Protein AF-A0A449B396-F1 (afdb_monomer)

InterPro domains:
  IPR000055 Type I restriction modification DNA specificity domain [PF01420] (11-83)
  IPR000055 Type I restriction modification DNA specificity domain [PF01420] (115-260)
  IPR044946 Type I restriction modification DNA specificity domain superfamily [G3DSA:3.90.220.20] (107-230)

pLDDT: mean 90.26, std 11.55, range [25.36, 98.5]

Structure (mmCIF, N/CA/C/O backbone):
data_AF-A0A449B396-F1
#
_entry.id   AF-A0A449B396-F1
#
loop_
_atom_site.group_PDB
_atom_site.id
_atom_site.type_symbol
_atom_site.label_atom_id
_atom_site.label_alt_id
_atom_site.label_comp_id
_atom_site.label_asym_id
_atom_site.label_entity_id
_atom_site.label_seq_id
_atom_site.pdbx_PDB_ins_code
_atom_site.Cartn_x
_atom_site.Cartn_y
_atom_site.Cartn_z
_atom_site.occupancy
_atom_site.B_iso_or_equiv
_atom_site.auth_seq_id
_atom_site.auth_comp_id
_atom_site.auth_asym_id
_atom_site.auth_atom_id
_atom_site.pdbx_PDB_model_num
ATOM 1 N N . MET A 1 1 ? -7.987 15.041 5.930 1.00 31.59 1 MET A N 1
ATOM 2 C CA . MET A 1 1 ? -9.314 15.263 6.539 1.00 31.59 1 MET A CA 1
ATOM 3 C C . MET A 1 1 ? -9.059 16.122 7.764 1.00 31.59 1 MET A C 1
ATOM 5 O O . MET A 1 1 ? -8.448 15.632 8.701 1.00 31.59 1 MET A O 1
ATOM 9 N N . PHE A 1 2 ? -9.339 17.424 7.692 1.00 25.36 2 PHE A N 1
ATOM 10 C CA . PHE A 1 2 ? -9.187 18.313 8.846 1.00 25.36 2 PHE A CA 1
ATOM 11 C C . PHE A 1 2 ? -10.325 17.994 9.811 1.00 25.36 2 PHE A C 1
ATOM 13 O O . PHE A 1 2 ? -11.491 18.213 9.484 1.00 25.36 2 PHE A O 1
ATOM 20 N N . PHE A 1 3 ? -9.995 17.380 10.942 1.00 41.88 3 PHE A N 1
ATOM 21 C CA . PHE A 1 3 ? -10.973 17.054 11.969 1.00 41.88 3 PHE A CA 1
ATOM 22 C C . PHE A 1 3 ? -11.123 18.272 12.882 1.00 41.88 3 PHE A C 1
ATOM 24 O O . PHE A 1 3 ? -10.126 18.684 13.475 1.00 41.88 3 PH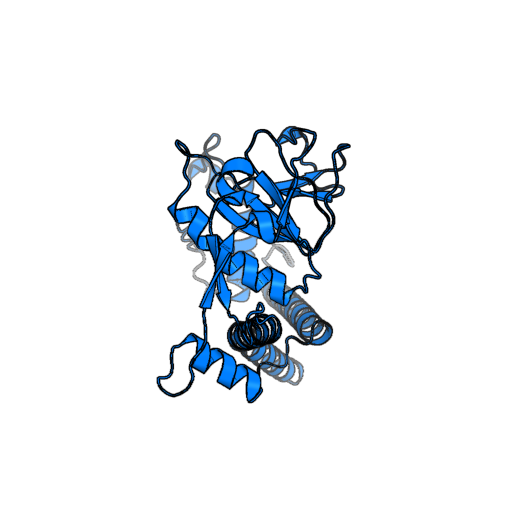E A O 1
ATOM 31 N N . PRO A 1 4 ? -12.319 18.868 13.029 1.00 41.06 4 PRO A N 1
ATOM 32 C CA . PRO A 1 4 ? -12.561 19.718 14.181 1.00 41.06 4 PRO A CA 1
ATOM 33 C C . PRO A 1 4 ? -12.392 18.845 15.428 1.00 41.06 4 PRO A C 1
ATOM 35 O O . PRO A 1 4 ? -13.035 17.802 15.560 1.00 41.06 4 PRO A O 1
ATOM 38 N N . SER A 1 5 ? -11.480 19.235 16.313 1.00 49.09 5 SER A N 1
ATOM 39 C CA . SER A 1 5 ? -11.300 18.597 17.612 1.00 49.09 5 SER A CA 1
ATOM 40 C C . SER A 1 5 ? -12.608 18.717 18.394 1.00 49.09 5 SER A C 1
ATOM 42 O O . SER A 1 5 ? -13.010 19.821 18.762 1.00 49.09 5 SER A O 1
ATOM 44 N N . ILE A 1 6 ? -13.296 17.599 18.624 1.00 55.59 6 ILE A N 1
ATOM 45 C CA . ILE A 1 6 ? -14.416 17.570 19.564 1.00 55.59 6 ILE A CA 1
ATOM 46 C C . ILE A 1 6 ? -13.801 17.459 20.956 1.00 55.59 6 ILE A C 1
ATOM 48 O O . ILE A 1 6 ? -13.246 16.419 21.300 1.00 55.59 6 ILE A O 1
ATOM 52 N N . SER A 1 7 ? -13.888 18.538 21.732 1.00 59.59 7 SER A N 1
ATOM 53 C CA . SER A 1 7 ? -13.664 18.486 23.177 1.00 59.59 7 SER A CA 1
ATOM 54 C C . SER A 1 7 ? -14.952 17.998 23.834 1.00 59.59 7 SER A C 1
ATOM 56 O O . SER A 1 7 ? -16.027 18.522 23.531 1.00 59.59 7 SER A O 1
ATOM 58 N N . ILE A 1 8 ? -14.859 16.969 24.674 1.00 65.62 8 ILE A N 1
ATOM 59 C CA . ILE A 1 8 ? -15.990 16.421 25.428 1.00 65.62 8 ILE A CA 1
ATOM 60 C C . ILE A 1 8 ? -15.677 16.621 26.902 1.00 65.62 8 ILE A C 1
ATOM 62 O O . ILE A 1 8 ? -14.778 15.968 27.425 1.00 65.62 8 ILE A O 1
ATOM 66 N N . ASP A 1 9 ? -16.454 17.481 27.553 1.00 67.50 9 ASP A N 1
ATOM 67 C CA . ASP A 1 9 ? -16.421 17.648 29.000 1.00 67.50 9 ASP A CA 1
ATOM 68 C C . ASP A 1 9 ? -17.614 16.912 29.605 1.00 67.50 9 ASP A C 1
ATOM 70 O O . ASP A 1 9 ? -18.769 17.114 29.209 1.00 67.50 9 ASP A O 1
ATOM 74 N N . PHE A 1 10 ? -17.334 16.022 30.551 1.00 72.19 10 PHE A N 1
ATOM 75 C CA . PHE A 1 10 ? -18.371 15.346 31.313 1.00 72.19 10 PHE A CA 1
ATOM 76 C C . PHE A 1 10 ? -18.852 16.283 32.422 1.00 72.19 10 PHE A C 1
ATOM 78 O O . PHE A 1 10 ? -18.050 16.875 33.133 1.00 72.19 10 PHE A O 1
ATOM 85 N N . ILE A 1 11 ? -20.174 16.424 32.556 1.00 72.81 11 ILE A N 1
ATOM 86 C CA . ILE A 1 11 ? -20.799 17.272 33.590 1.00 72.81 11 ILE A CA 1
ATOM 87 C C . ILE A 1 11 ? -20.625 16.652 34.987 1.00 72.81 11 ILE A C 1
ATOM 89 O O . ILE A 1 11 ? -20.693 17.345 35.997 1.00 72.81 11 ILE A O 1
ATOM 93 N N . GLU A 1 12 ? -20.419 15.338 35.047 1.00 72.62 12 GLU A N 1
ATOM 94 C CA . GLU A 1 12 ? -20.161 14.621 36.288 1.00 72.62 12 GLU A CA 1
ATOM 95 C C . GLU A 1 12 ? -18.741 14.925 36.785 1.00 72.62 12 GLU A C 1
ATOM 97 O O . GLU A 1 12 ? -17.781 14.760 36.032 1.00 72.62 12 GLU A O 1
ATOM 102 N N . ASP A 1 13 ? -18.602 15.315 38.059 1.00 74.31 13 ASP A N 1
ATOM 103 C CA . ASP A 1 13 ? -17.312 15.577 38.722 1.00 74.31 13 ASP A CA 1
ATOM 104 C C . ASP A 1 13 ? -16.596 14.263 39.091 1.00 74.31 13 ASP A C 1
ATOM 106 O O . ASP A 1 13 ? -16.234 13.978 40.234 1.00 74.31 13 ASP A O 1
ATOM 110 N N . ARG A 1 14 ? -16.481 13.384 38.094 1.00 81.81 14 ARG A N 1
ATOM 111 C CA . ARG A 1 14 ? -15.885 12.061 38.198 1.00 81.81 14 ARG A CA 1
ATOM 112 C C . ARG A 1 14 ? -14.709 11.957 37.248 1.00 81.81 14 ARG A C 1
ATOM 114 O O . ARG A 1 14 ? -14.814 12.183 36.046 1.00 81.81 14 ARG A O 1
ATOM 121 N N . LYS A 1 15 ? -13.594 11.466 37.780 1.00 83.62 15 LYS A N 1
ATOM 122 C CA . LYS A 1 15 ? -12.456 11.057 36.963 1.00 83.62 15 LYS A CA 1
ATOM 123 C C . LYS A 1 15 ? -12.720 9.679 36.353 1.00 83.62 15 LYS A C 1
ATOM 125 O O . LYS A 1 15 ? -12.785 8.683 37.074 1.00 83.62 15 LYS A O 1
ATOM 130 N N . PHE A 1 16 ? -12.865 9.624 35.032 1.00 87.75 16 PHE A N 1
ATOM 131 C CA . PHE A 1 16 ? -12.960 8.361 34.300 1.00 87.75 16 PHE A CA 1
ATOM 132 C C . PHE A 1 16 ? -11.579 7.739 34.076 1.00 87.75 16 PHE A C 1
ATOM 134 O O . PHE A 1 16 ? -10.557 8.431 34.026 1.00 87.75 16 PHE A O 1
ATOM 141 N N . THR A 1 17 ? -11.549 6.416 33.937 1.00 90.81 17 THR A N 1
ATOM 142 C CA . THR A 1 17 ? -10.364 5.696 33.456 1.00 90.81 17 THR A CA 1
ATOM 143 C C . THR A 1 17 ? -10.170 5.951 31.957 1.00 90.81 17 THR A C 1
ATOM 145 O O . THR A 1 17 ? -11.105 6.330 31.247 1.00 90.81 17 THR A O 1
ATOM 148 N N . ASN A 1 18 ? -8.970 5.680 31.434 1.00 89.25 18 ASN A N 1
ATOM 149 C CA . ASN A 1 18 ? -8.723 5.752 29.988 1.00 89.25 18 ASN A CA 1
ATOM 150 C C . ASN A 1 18 ? -9.682 4.848 29.196 1.00 89.25 18 ASN A C 1
ATOM 152 O O . ASN A 1 18 ? -10.184 5.251 28.151 1.00 89.25 18 ASN A O 1
ATOM 156 N N . ASN A 1 19 ? -9.994 3.662 29.721 1.00 92.12 19 ASN A N 1
ATOM 157 C CA . ASN A 1 19 ? -10.889 2.703 29.076 1.00 92.12 19 ASN A CA 1
ATOM 158 C C . ASN A 1 19 ? -12.328 3.222 29.014 1.00 92.12 19 ASN A C 1
ATOM 160 O O . ASN A 1 19 ? -12.972 3.158 27.968 1.00 92.12 19 ASN A O 1
ATOM 164 N N . GLN A 1 20 ? -12.810 3.814 30.105 1.00 91.81 20 GLN A N 1
ATOM 165 C CA . GLN A 1 20 ? -14.114 4.470 30.133 1.00 91.81 20 GLN A CA 1
ATOM 166 C C . GLN A 1 20 ? -14.173 5.626 29.123 1.00 91.81 20 GLN A C 1
ATOM 168 O O . GLN A 1 20 ? -15.130 5.706 28.353 1.00 91.81 20 GLN A O 1
ATOM 173 N N . TYR A 1 21 ? -13.131 6.465 29.040 1.00 90.31 21 TYR A N 1
ATOM 174 C CA . TYR A 1 21 ? -13.053 7.510 28.012 1.00 90.31 21 TYR A CA 1
ATOM 175 C C . TYR A 1 21 ? -13.099 6.939 26.590 1.00 90.31 21 TYR A C 1
ATOM 177 O O . TYR A 1 21 ? -13.876 7.428 25.768 1.00 90.31 21 TYR A O 1
ATOM 185 N N . LEU A 1 22 ? -12.316 5.895 26.295 1.00 90.88 22 LEU A N 1
ATOM 186 C CA . LEU A 1 22 ? -12.309 5.239 24.983 1.00 90.88 22 LEU A CA 1
ATOM 187 C C . LEU A 1 22 ? -13.700 4.724 24.601 1.00 90.88 22 LEU A C 1
ATOM 189 O O . LEU A 1 22 ? -14.147 4.932 23.468 1.00 90.88 22 LEU A O 1
ATOM 193 N N . PHE A 1 23 ? -14.408 4.110 25.548 1.00 92.88 23 PHE A N 1
ATOM 194 C CA . PHE A 1 23 ? -15.771 3.638 25.337 1.00 92.88 23 PHE A CA 1
ATOM 195 C C . PHE A 1 23 ? -16.733 4.793 25.030 1.00 92.88 23 PHE A C 1
ATOM 197 O O . PHE A 1 23 ? -17.406 4.775 23.996 1.00 92.88 23 PHE A O 1
ATOM 204 N N . PHE A 1 24 ? -16.762 5.829 25.878 1.00 89.81 24 PHE A N 1
ATOM 205 C CA . PHE A 1 24 ? -17.665 6.970 25.706 1.00 89.81 24 PHE A CA 1
ATOM 206 C C . PHE A 1 24 ? -17.401 7.735 24.407 1.00 89.81 24 PHE A C 1
ATOM 208 O O . PHE A 1 24 ? -18.338 8.043 23.669 1.00 89.81 24 PHE A O 1
ATOM 215 N N . ILE A 1 25 ? -16.135 7.998 24.077 1.00 87.50 25 ILE A N 1
ATOM 216 C CA . ILE A 1 25 ? -15.767 8.659 22.820 1.00 87.50 25 ILE A CA 1
ATOM 217 C C . ILE A 1 25 ? -16.253 7.828 21.631 1.00 87.50 25 ILE A C 1
ATOM 219 O O . ILE A 1 25 ? -16.814 8.388 20.691 1.00 87.50 25 ILE A O 1
ATOM 223 N N . SER A 1 26 ? -16.090 6.503 21.675 1.00 88.19 26 SER A N 1
ATOM 224 C CA . SER A 1 26 ? -16.494 5.614 20.581 1.00 88.19 26 SER A CA 1
ATOM 225 C C . SER A 1 26 ? -18.002 5.661 20.321 1.00 88.19 26 SER A C 1
ATOM 227 O O . SER A 1 26 ? -18.423 5.846 19.177 1.00 88.19 26 SER A O 1
ATOM 229 N N . ILE A 1 27 ? -18.830 5.565 21.365 1.00 88.69 27 ILE A N 1
ATOM 230 C CA . ILE A 1 27 ? -20.295 5.593 21.212 1.00 88.69 27 ILE A CA 1
ATOM 231 C C . ILE A 1 27 ? -20.824 6.984 20.846 1.00 88.69 27 ILE A C 1
ATOM 233 O O . ILE A 1 27 ? -21.733 7.088 20.022 1.00 88.69 27 ILE A O 1
ATOM 237 N N . ILE A 1 28 ? -20.243 8.058 21.396 1.00 85.31 28 ILE A N 1
ATOM 238 C CA . ILE A 1 28 ? -20.623 9.439 21.064 1.00 85.31 28 ILE A CA 1
ATOM 239 C C . ILE A 1 28 ? -20.261 9.718 19.610 1.00 85.31 28 ILE A C 1
ATOM 241 O O . ILE A 1 28 ? -21.065 10.267 18.852 1.00 85.31 28 ILE A O 1
ATOM 245 N N . ARG A 1 29 ? -19.067 9.282 19.194 1.00 82.88 29 ARG A N 1
ATOM 246 C CA . ARG A 1 29 ? -18.632 9.379 17.808 1.00 82.88 29 ARG A CA 1
ATOM 247 C C . ARG A 1 29 ? -19.619 8.661 16.895 1.00 82.88 29 ARG A C 1
ATOM 249 O O . ARG A 1 29 ? -20.053 9.257 15.919 1.00 82.88 29 ARG A O 1
ATOM 256 N N . ASN A 1 30 ? -20.020 7.438 17.226 1.00 84.06 30 ASN A N 1
ATOM 257 C CA . ASN A 1 30 ? -20.990 6.699 16.423 1.00 84.06 30 ASN A CA 1
ATOM 258 C C . ASN A 1 30 ? -22.351 7.423 16.335 1.00 84.06 30 ASN A C 1
ATOM 260 O O . ASN A 1 30 ? -22.889 7.626 15.250 1.00 84.06 30 ASN A O 1
ATOM 264 N N . ALA A 1 31 ? -22.872 7.901 17.469 1.00 82.69 31 ALA A N 1
ATOM 265 C CA . ALA A 1 31 ? -24.170 8.572 17.534 1.00 82.69 31 ALA A CA 1
ATOM 266 C C . ALA A 1 31 ? -24.222 9.896 16.751 1.00 82.69 31 ALA A C 1
ATOM 268 O O . ALA A 1 31 ? -25.283 10.268 16.248 1.00 82.69 31 ALA A O 1
ATOM 269 N N . ILE A 1 32 ? -23.095 10.608 16.651 1.00 81.56 32 ILE A N 1
ATOM 270 C CA . ILE A 1 32 ? -23.015 11.919 15.999 1.00 81.56 32 ILE A CA 1
ATOM 271 C C . ILE A 1 32 ? -22.529 11.786 14.549 1.00 81.56 32 ILE A C 1
ATOM 273 O O . ILE A 1 32 ? -23.173 12.294 13.632 1.00 81.56 32 ILE A O 1
ATOM 277 N N . TYR A 1 33 ? -21.400 11.122 14.306 1.00 73.88 33 TYR A N 1
ATOM 278 C CA . TYR A 1 33 ? -20.718 11.205 13.009 1.00 73.88 33 TYR A CA 1
ATOM 279 C C . TYR A 1 33 ? -21.484 10.545 11.867 1.00 73.88 33 TYR A C 1
ATOM 281 O O . TYR A 1 33 ? -21.409 11.042 10.747 1.00 73.88 33 TYR A O 1
ATOM 289 N N . GLU A 1 34 ? -22.228 9.467 12.116 1.00 68.62 34 GLU A N 1
ATOM 290 C CA . GLU A 1 34 ? -23.014 8.839 11.048 1.00 68.62 34 GLU A CA 1
ATOM 291 C C . GLU A 1 34 ? -24.253 9.664 10.666 1.00 68.62 34 GLU A C 1
ATOM 293 O O . GLU A 1 34 ? -24.733 9.582 9.536 1.00 68.62 34 GLU A O 1
ATOM 298 N N . LYS A 1 35 ? -24.765 10.495 11.584 1.00 74.44 35 LYS A N 1
ATOM 299 C CA . LYS A 1 35 ? -26.028 11.227 11.395 1.00 74.44 35 LYS A CA 1
ATOM 300 C C . LYS A 1 35 ? -25.860 12.601 10.756 1.00 74.44 35 LYS A C 1
ATOM 302 O O . LYS A 1 35 ? -26.798 13.109 10.132 1.00 74.44 35 LYS A O 1
ATOM 307 N N . TYR A 1 36 ? -24.696 13.222 10.924 1.00 79.81 36 TYR A N 1
ATOM 308 C CA . TYR A 1 36 ? -24.469 14.604 10.516 1.00 79.81 36 TYR A CA 1
ATOM 309 C C . TYR A 1 36 ? -23.456 14.708 9.377 1.00 79.81 36 TYR A C 1
ATOM 311 O O . TYR A 1 36 ? -22.412 14.066 9.361 1.00 79.81 36 TYR A O 1
ATOM 319 N N . SER A 1 37 ? -23.775 15.552 8.401 1.00 74.00 37 SER A N 1
ATOM 320 C CA . SER A 1 37 ? -22.965 15.789 7.206 1.00 74.00 37 SER A CA 1
ATOM 321 C C . SER A 1 37 ? -22.985 17.269 6.841 1.00 74.00 37 SER A C 1
ATOM 323 O O . SER A 1 37 ? -23.656 18.074 7.487 1.00 74.00 37 SER A O 1
ATOM 325 N N . TRP A 1 38 ? -22.286 17.654 5.773 1.00 66.81 38 TRP A N 1
ATOM 326 C CA . TRP A 1 38 ? -22.308 19.041 5.303 1.00 66.81 38 TRP A CA 1
ATOM 327 C C . TRP A 1 38 ? -23.734 19.536 4.987 1.00 66.81 38 TRP A C 1
ATOM 329 O O . TRP A 1 38 ? -24.067 20.683 5.284 1.00 66.81 38 TRP A O 1
ATOM 339 N N . ASN A 1 39 ? -24.593 18.633 4.494 1.00 76.62 39 ASN A N 1
ATOM 340 C CA . ASN A 1 39 ? -26.000 18.899 4.177 1.00 76.62 39 ASN A CA 1
ATOM 341 C C . ASN A 1 39 ? -26.938 18.753 5.393 1.00 76.62 39 ASN A C 1
ATOM 343 O O . ASN A 1 39 ? -28.060 19.249 5.361 1.00 76.62 39 ASN A O 1
ATOM 347 N N . ASN A 1 40 ? -26.497 18.100 6.473 1.00 79.81 40 ASN A N 1
ATOM 348 C CA . ASN A 1 40 ? -27.226 17.998 7.741 1.00 79.81 40 ASN A CA 1
ATOM 349 C C . ASN A 1 40 ? -26.274 18.313 8.899 1.00 79.81 40 ASN A C 1
ATOM 351 O O . ASN A 1 40 ? -25.721 17.407 9.519 1.00 79.81 40 ASN A O 1
ATOM 355 N N . LYS A 1 41 ? -26.042 19.601 9.162 1.00 79.25 41 LYS A N 1
ATOM 356 C CA . LYS A 1 41 ? -25.032 20.045 10.132 1.00 79.25 41 LYS A CA 1
ATOM 357 C C . LYS A 1 41 ? -25.412 19.689 11.577 1.00 79.25 41 LYS A C 1
ATOM 359 O O . LYS A 1 41 ? -26.574 19.812 11.982 1.00 79.25 41 LYS A O 1
ATOM 364 N N . SER A 1 42 ? -24.402 19.311 12.361 1.00 74.50 42 SER A N 1
ATOM 365 C CA . SER A 1 42 ? -24.478 18.958 13.785 1.00 74.50 42 SER A CA 1
ATOM 366 C C . SER A 1 42 ? -24.558 20.199 14.685 1.00 74.50 42 SER A C 1
ATOM 368 O O . SER A 1 42 ? -23.614 20.536 15.399 1.00 74.50 42 SER A O 1
ATOM 370 N N . HIS A 1 43 ? -25.676 20.924 14.647 1.00 80.88 43 HIS A N 1
ATOM 371 C CA . HIS A 1 43 ? -25.903 22.025 15.590 1.00 80.88 43 HIS A CA 1
ATOM 372 C C . HIS A 1 43 ? -26.072 21.498 17.023 1.00 80.88 43 HIS A C 1
ATOM 374 O O . HIS A 1 43 ? -26.723 20.474 17.230 1.00 80.88 43 HIS A O 1
ATOM 380 N N . TRP A 1 44 ? -25.565 22.230 18.022 1.00 79.00 44 TRP A N 1
ATOM 381 C CA . TRP A 1 44 ? -25.665 21.857 19.443 1.00 79.00 44 TRP A CA 1
ATOM 382 C C . TRP A 1 44 ? -27.094 21.547 19.905 1.00 79.00 44 TRP A C 1
ATOM 384 O O . TRP A 1 44 ? -27.300 20.639 20.704 1.00 79.00 44 TRP A O 1
ATOM 394 N N . SER A 1 45 ? -28.096 22.253 19.374 1.00 83.31 45 SER A N 1
ATOM 395 C CA . SER A 1 45 ? -29.515 22.008 19.667 1.00 83.31 45 SER A CA 1
ATOM 396 C C . SER A 1 45 ? -30.018 20.636 19.202 1.00 83.31 45 SER A C 1
ATOM 398 O O . SER A 1 45 ? -30.984 20.122 19.768 1.00 83.31 45 SER A O 1
ATOM 400 N N . LYS A 1 46 ? -29.374 20.044 18.187 1.00 83.81 46 LYS A N 1
ATOM 401 C CA . LYS A 1 46 ? -29.640 18.682 17.712 1.00 83.81 46 LYS A CA 1
ATOM 402 C C . LYS A 1 46 ? -28.809 17.661 18.484 1.00 83.81 46 LYS A C 1
ATOM 404 O O . LYS A 1 46 ? -29.374 16.719 19.022 1.00 83.81 46 LYS A O 1
ATOM 409 N N . VAL A 1 47 ? -27.504 17.908 18.631 1.00 82.44 47 VAL A N 1
ATOM 410 C CA . VAL A 1 47 ? -26.573 17.009 19.340 1.00 82.44 47 VAL A CA 1
ATOM 411 C C . VAL A 1 47 ? -27.024 16.746 20.780 1.00 82.44 47 VAL A C 1
ATOM 413 O O . VAL A 1 47 ? -27.013 15.603 21.215 1.00 82.44 47 VAL A O 1
ATOM 416 N N . LYS A 1 48 ? -27.523 17.765 21.499 1.00 82.00 48 LYS A N 1
ATOM 417 C CA . LYS A 1 48 ? -28.059 17.610 22.868 1.00 82.00 48 LYS A CA 1
ATOM 418 C C . LYS A 1 48 ? -29.268 16.672 22.977 1.00 82.00 48 LYS A C 1
ATOM 420 O O . LYS A 1 48 ? -29.598 16.247 24.077 1.00 82.00 48 LYS A O 1
ATOM 425 N N . LYS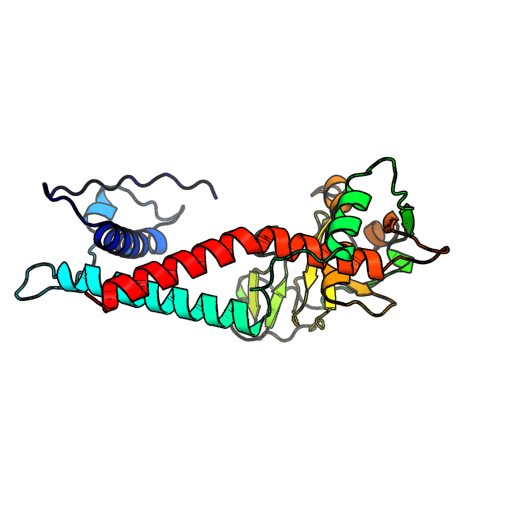 A 1 49 ? -29.962 16.394 21.869 1.00 85.81 49 LYS A N 1
ATOM 426 C CA . LYS A 1 49 ? -31.118 15.485 21.824 1.00 85.81 49 LYS A CA 1
ATOM 427 C C . LYS A 1 49 ? -30.722 14.059 21.444 1.00 85.81 49 LYS A C 1
ATOM 429 O O . LYS A 1 49 ? -31.569 13.169 21.512 1.00 85.81 49 LYS A O 1
ATOM 434 N N . GLU A 1 50 ? -29.476 13.845 21.024 1.00 86.56 50 GLU A N 1
ATOM 435 C CA . GLU A 1 50 ? -28.985 12.515 20.692 1.00 86.56 50 GLU A CA 1
ATOM 436 C C . GLU A 1 50 ? -28.891 11.659 21.949 1.00 86.56 50 GLU A C 1
ATOM 438 O O . GLU A 1 50 ? -28.439 12.102 23.004 1.00 86.56 50 GLU A O 1
ATOM 443 N N . LYS A 1 51 ? -29.329 10.409 21.820 1.00 86.25 51 LYS A N 1
ATOM 444 C CA . LYS A 1 51 ? -29.249 9.417 22.886 1.00 86.25 51 LYS A CA 1
ATOM 445 C C . LYS A 1 51 ? -28.140 8.433 22.557 1.00 86.25 51 LYS A C 1
ATOM 447 O O . LYS A 1 51 ? -28.024 7.981 21.419 1.00 86.25 51 LYS A O 1
ATOM 452 N N . ILE A 1 52 ? -27.366 8.088 23.574 1.00 88.19 52 ILE A N 1
ATOM 453 C CA . ILE A 1 52 ? -26.383 7.008 23.535 1.00 88.19 52 ILE A CA 1
ATOM 454 C C . ILE A 1 52 ? -26.890 5.852 24.393 1.00 88.19 52 ILE A C 1
ATOM 456 O O . ILE A 1 52 ? -27.614 6.063 25.365 1.00 88.19 52 ILE A O 1
ATOM 460 N N . LEU A 1 53 ? -26.525 4.631 24.015 1.00 88.62 53 LEU A N 1
ATOM 461 C CA . LEU A 1 53 ? -26.808 3.439 24.804 1.00 88.62 53 LEU A CA 1
ATOM 462 C C . LEU A 1 53 ? -25.606 3.153 25.695 1.00 88.62 53 LEU A C 1
ATOM 464 O O . LEU A 1 53 ? -24.473 3.128 25.215 1.00 88.62 53 LEU A O 1
ATOM 468 N N . LEU A 1 54 ? -25.868 2.951 26.984 1.00 91.56 54 LEU A N 1
ATOM 469 C CA . LEU A 1 54 ? -24.854 2.648 27.983 1.00 91.56 54 LEU A CA 1
ATOM 470 C C . LEU A 1 54 ? -25.182 1.325 28.674 1.00 91.56 54 LEU A C 1
ATOM 472 O O . LEU A 1 54 ? -26.360 1.045 28.909 1.00 91.56 54 LEU A O 1
ATOM 476 N N . PRO A 1 55 ? -24.166 0.518 29.014 1.00 94.38 55 PRO A N 1
ATOM 477 C CA . PRO A 1 55 ? -24.365 -0.655 29.850 1.00 94.38 55 PRO A CA 1
ATOM 478 C C . PRO A 1 55 ? -24.787 -0.204 31.251 1.00 94.38 55 PRO A C 1
ATOM 480 O O . PRO A 1 55 ? -24.210 0.735 31.805 1.00 94.38 55 PRO A O 1
ATOM 483 N N . THR A 1 56 ? -25.808 -0.851 31.816 1.00 95.25 56 THR A N 1
ATOM 484 C CA . THR A 1 56 ? -26.324 -0.515 33.148 1.00 95.25 56 THR A CA 1
ATOM 485 C C . THR A 1 56 ? -26.587 -1.761 33.982 1.00 95.25 56 THR A C 1
ATOM 487 O O . THR A 1 56 ? -27.032 -2.779 33.456 1.00 95.25 56 THR A O 1
ATOM 490 N N . ILE A 1 57 ? -26.350 -1.649 35.287 1.00 94.94 57 ILE A N 1
ATOM 491 C CA . ILE A 1 57 ? -26.805 -2.584 36.317 1.00 94.94 57 ILE A CA 1
ATOM 492 C C . ILE A 1 57 ? -27.716 -1.786 37.249 1.00 94.94 57 ILE A C 1
ATOM 494 O O . ILE A 1 57 ? -27.337 -0.716 37.725 1.00 94.94 57 ILE A O 1
ATOM 498 N N . GLU A 1 58 ? -28.942 -2.273 37.460 1.00 92.81 58 GLU A N 1
ATOM 499 C CA . GLU A 1 58 ? -29.944 -1.632 38.333 1.00 92.81 58 GLU A CA 1
ATOM 500 C C . GLU A 1 58 ? -30.202 -0.147 37.991 1.00 92.81 58 GLU A C 1
ATOM 502 O O . GLU A 1 58 ? -30.378 0.705 38.860 1.00 92.81 58 GLU A O 1
ATOM 507 N N . GLY A 1 59 ? -30.192 0.190 36.696 1.00 90.38 59 GLY A N 1
ATOM 508 C CA . GLY A 1 59 ? -30.437 1.553 36.209 1.00 90.38 59 GLY A CA 1
ATOM 509 C C . GLY A 1 59 ? -29.267 2.529 36.383 1.00 90.38 59 GLY A C 1
ATOM 510 O O . GLY A 1 59 ? -29.393 3.692 35.999 1.00 90.38 59 GLY A O 1
ATOM 511 N N . LYS A 1 60 ? -28.121 2.078 36.910 1.00 91.00 60 LYS A N 1
ATOM 512 C CA . LYS A 1 60 ? -26.870 2.851 36.991 1.00 91.00 60 LYS A CA 1
ATOM 513 C C . LYS A 1 60 ? -25.866 2.347 35.964 1.00 91.00 60 LYS A C 1
ATOM 515 O O . LYS A 1 60 ? -25.847 1.161 35.654 1.00 91.00 60 LYS A O 1
ATOM 520 N N . ILE A 1 61 ? -25.023 3.237 35.440 1.00 92.12 61 ILE A N 1
ATOM 521 C CA . ILE A 1 61 ? -23.993 2.870 34.457 1.00 92.12 61 ILE A CA 1
ATOM 522 C C . ILE A 1 61 ? -23.036 1.845 35.070 1.00 92.12 61 ILE A C 1
ATOM 524 O O . ILE A 1 61 ? -22.490 2.057 36.154 1.00 92.12 61 ILE A O 1
ATOM 528 N N . ASP A 1 62 ? -22.810 0.751 34.349 1.00 95.44 62 ASP A N 1
ATOM 529 C CA . ASP A 1 62 ? -21.870 -0.286 34.754 1.00 95.44 62 ASP A CA 1
ATOM 530 C C . ASP A 1 62 ? -20.458 0.037 34.253 1.00 95.44 62 ASP A C 1
ATOM 532 O O . ASP A 1 62 ? -19.995 -0.413 33.203 1.00 95.44 62 ASP A O 1
ATOM 536 N N . TYR A 1 63 ? -19.758 0.858 35.031 1.00 92.75 63 TYR A N 1
ATOM 537 C CA . TYR A 1 63 ? -18.382 1.251 34.735 1.00 92.75 63 TYR A CA 1
ATOM 538 C C . TYR A 1 63 ? -17.394 0.084 34.806 1.00 92.75 63 TYR A C 1
ATOM 540 O O . TYR A 1 63 ? -16.399 0.096 34.082 1.00 92.75 63 TYR A O 1
ATOM 548 N N . LYS A 1 64 ? -17.667 -0.921 35.650 1.00 94.12 64 LYS A N 1
ATOM 549 C CA . LYS A 1 64 ? -16.808 -2.102 35.782 1.00 94.12 64 LYS A CA 1
ATOM 550 C C . LYS A 1 64 ? -16.887 -2.946 34.515 1.00 94.12 64 LYS A C 1
ATOM 552 O O . LYS A 1 64 ? -15.850 -3.371 34.009 1.00 94.12 64 LYS A O 1
ATOM 557 N N . PHE A 1 65 ? -18.091 -3.129 33.973 1.00 94.31 65 PHE A N 1
ATOM 558 C CA . PHE A 1 65 ? -18.266 -3.747 32.665 1.00 94.31 65 PHE A CA 1
ATOM 559 C C . PHE A 1 65 ? -17.551 -2.959 31.569 1.00 94.31 65 PHE A C 1
ATOM 561 O O . PHE A 1 65 ? -16.815 -3.567 30.804 1.00 94.31 65 PHE A O 1
ATOM 568 N N . ILE A 1 66 ? -17.705 -1.628 31.505 1.00 94.38 66 ILE A N 1
ATOM 569 C CA . ILE A 1 66 ? -17.025 -0.806 30.484 1.00 94.38 66 ILE A CA 1
ATOM 570 C C . ILE A 1 66 ? -15.504 -1.002 30.538 1.00 94.38 66 ILE A C 1
ATOM 572 O O . ILE A 1 66 ? -14.873 -1.217 29.503 1.00 94.38 66 ILE A O 1
ATOM 576 N N . ASP A 1 67 ? -14.917 -0.952 31.737 1.00 93.19 67 ASP A N 1
ATOM 577 C CA . ASP A 1 67 ? -13.479 -1.161 31.911 1.00 93.19 67 ASP A CA 1
ATOM 578 C C . ASP A 1 67 ? -13.042 -2.548 31.438 1.00 93.19 67 ASP A C 1
ATOM 580 O O . ASP A 1 67 ? -12.069 -2.653 30.687 1.00 93.19 67 ASP A O 1
ATOM 584 N N . ASN A 1 68 ? -13.753 -3.597 31.859 1.00 92.12 68 ASN A N 1
ATOM 585 C CA . ASN A 1 68 ? -13.436 -4.978 31.496 1.00 92.12 68 ASN A CA 1
ATOM 586 C C . ASN A 1 68 ? -13.626 -5.229 29.998 1.00 92.12 68 ASN A C 1
ATOM 588 O O . ASN A 1 68 ? -12.748 -5.806 29.367 1.00 92.12 68 ASN A O 1
ATOM 592 N N . PHE A 1 69 ? -14.708 -4.720 29.414 1.00 93.50 69 PHE A N 1
ATOM 593 C CA . PHE A 1 69 ? -15.008 -4.847 27.992 1.00 93.50 69 PHE A CA 1
ATOM 594 C C . PHE A 1 69 ? -13.889 -4.267 27.121 1.00 93.50 69 PHE A C 1
ATOM 596 O O . PHE A 1 69 ? -13.435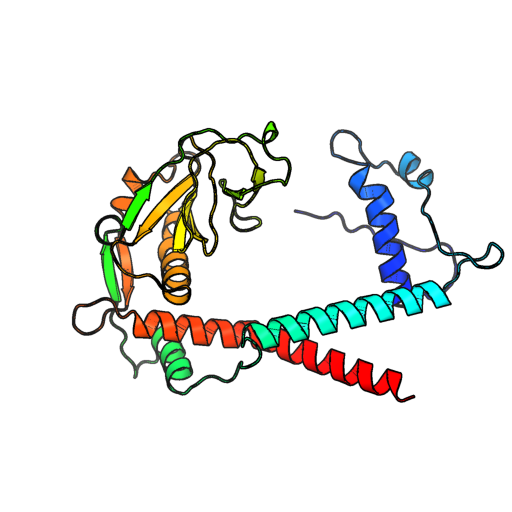 -4.913 26.179 1.00 93.50 69 PHE A O 1
ATOM 603 N N . ILE A 1 70 ? -13.400 -3.065 27.447 1.00 93.31 70 ILE A N 1
ATOM 604 C CA . ILE A 1 70 ? -12.286 -2.460 26.706 1.00 93.31 70 ILE A CA 1
ATOM 605 C C . ILE A 1 70 ? -10.988 -3.245 26.922 1.00 93.31 70 ILE A C 1
ATOM 607 O O . ILE A 1 70 ? -10.269 -3.464 25.952 1.00 93.31 70 ILE A O 1
ATOM 611 N N . LYS A 1 71 ? -10.705 -3.725 28.144 1.00 90.31 71 LYS A N 1
ATOM 612 C CA . LYS A 1 71 ? -9.520 -4.568 28.408 1.00 90.31 71 LYS A CA 1
ATOM 613 C C . LYS A 1 71 ? -9.536 -5.859 27.592 1.00 90.31 71 LYS A C 1
ATOM 615 O O . LYS A 1 71 ? -8.527 -6.209 26.989 1.00 90.31 71 LYS A O 1
ATOM 620 N N . GLU A 1 72 ? -10.667 -6.558 27.566 1.00 91.00 72 GLU A N 1
ATOM 621 C CA . GLU A 1 72 ? -10.840 -7.795 26.799 1.00 91.00 72 GLU A CA 1
ATOM 622 C C . GLU A 1 72 ? -10.684 -7.539 25.298 1.00 91.00 72 GLU A C 1
ATOM 624 O O . GLU A 1 72 ? -9.965 -8.270 24.614 1.00 91.00 72 GLU A O 1
ATOM 629 N N . LEU A 1 73 ? -11.292 -6.462 24.790 1.00 92.50 73 LEU A N 1
ATOM 630 C CA . LEU A 1 73 ? -11.169 -6.074 23.389 1.00 92.50 73 LEU A CA 1
ATOM 631 C C . LEU A 1 73 ? -9.720 -5.721 23.023 1.00 92.50 73 LEU A C 1
ATOM 633 O O . LEU A 1 73 ? -9.236 -6.152 21.979 1.00 92.50 73 LEU A O 1
ATOM 637 N N . GLU A 1 74 ? -9.012 -4.967 23.866 1.00 90.75 74 GLU A N 1
ATOM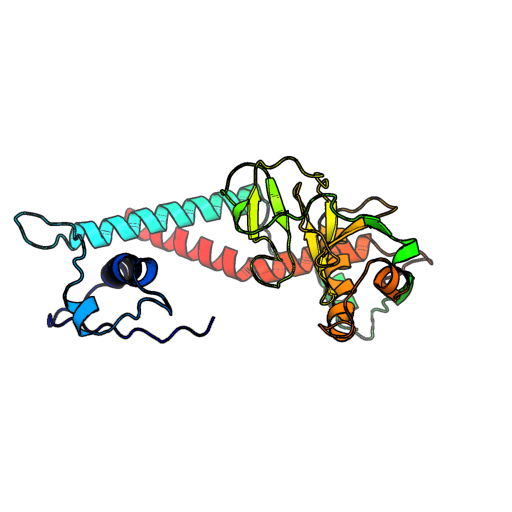 638 C CA . GLU A 1 74 ? -7.592 -4.660 23.666 1.00 90.75 74 GLU A CA 1
ATOM 639 C C . GLU A 1 74 ? -6.739 -5.933 23.656 1.00 90.75 74 GLU A C 1
ATOM 641 O O . GLU A 1 74 ? -5.940 -6.116 22.735 1.00 90.75 74 GLU A O 1
ATOM 646 N N . ALA A 1 75 ? -6.948 -6.842 24.613 1.00 88.81 75 ALA A N 1
ATOM 647 C CA . ALA A 1 75 ? -6.241 -8.119 24.671 1.00 88.81 75 ALA A CA 1
ATOM 648 C C . ALA A 1 75 ? -6.481 -8.963 23.408 1.00 88.81 75 ALA A C 1
ATOM 650 O O . ALA A 1 75 ? -5.529 -9.500 22.837 1.00 88.81 75 ALA A O 1
ATOM 651 N N . GLN A 1 76 ? -7.725 -9.014 22.915 1.00 92.06 76 GLN A N 1
ATOM 652 C CA . GLN A 1 76 ? -8.053 -9.682 21.657 1.00 92.06 76 GLN A CA 1
ATOM 653 C C . GLN A 1 76 ? -7.296 -9.059 20.475 1.00 92.06 76 GLN A C 1
ATOM 655 O O . GLN A 1 76 ? -6.712 -9.782 19.669 1.00 92.06 76 GLN A O 1
ATOM 660 N N . ARG A 1 77 ? -7.272 -7.724 20.359 1.00 93.38 77 ARG A N 1
ATOM 661 C CA . ARG A 1 77 ? -6.593 -7.042 19.240 1.00 93.38 77 ARG A CA 1
ATOM 662 C C . ARG A 1 77 ? -5.079 -7.201 19.286 1.00 93.38 77 ARG A C 1
ATOM 664 O O . ARG A 1 77 ? -4.462 -7.354 18.235 1.00 93.38 77 ARG A O 1
ATOM 671 N N . ILE A 1 78 ? -4.489 -7.207 20.478 1.00 91.19 78 ILE A N 1
ATOM 672 C CA . ILE A 1 78 ? -3.062 -7.492 20.663 1.00 91.19 78 ILE A CA 1
ATOM 673 C C . ILE A 1 78 ? -2.751 -8.930 20.229 1.00 91.19 78 ILE A C 1
ATOM 675 O O . ILE A 1 78 ? -1.791 -9.142 19.493 1.00 91.19 78 ILE A O 1
ATOM 679 N N . ALA A 1 79 ? -3.583 -9.906 20.609 1.00 90.75 79 ALA A N 1
ATOM 680 C CA . ALA A 1 79 ? -3.411 -11.298 20.192 1.00 90.75 79 ALA A CA 1
ATOM 681 C C . ALA A 1 79 ? -3.542 -11.480 18.667 1.00 90.75 79 ALA A C 1
ATOM 683 O O . ALA A 1 79 ? -2.758 -12.209 18.061 1.00 90.75 79 ALA A O 1
ATOM 684 N N . GLU A 1 80 ? -4.494 -10.791 18.029 1.00 94.25 80 GLU A N 1
ATOM 685 C CA . GLU A 1 80 ? -4.642 -10.786 16.567 1.00 94.25 80 GLU A CA 1
ATOM 686 C C . GLU A 1 80 ? -3.414 -10.182 15.864 1.00 94.25 80 GLU A C 1
ATOM 688 O O . GLU A 1 80 ? -2.929 -10.747 14.880 1.00 94.25 80 GLU A O 1
ATOM 693 N N . LEU A 1 81 ? -2.886 -9.062 16.373 1.00 93.50 81 LEU A N 1
ATOM 694 C CA . LEU A 1 81 ? -1.673 -8.431 15.844 1.00 93.50 81 LEU A CA 1
ATOM 695 C C . LEU A 1 81 ? -0.460 -9.359 15.975 1.00 93.50 81 LEU A C 1
ATOM 697 O O . LEU A 1 81 ? 0.294 -9.528 15.021 1.00 93.50 81 LEU A O 1
ATOM 701 N N . GLU A 1 82 ? -0.297 -9.986 17.134 1.00 90.88 82 GLU A N 1
ATOM 702 C CA . GLU A 1 82 ? 0.790 -10.920 17.420 1.00 90.88 82 GLU A CA 1
ATOM 703 C C . GLU A 1 82 ? 0.769 -12.137 16.486 1.00 90.88 82 GLU A C 1
ATOM 705 O O . GLU A 1 82 ? 1.791 -12.516 15.899 1.00 90.88 82 GLU A O 1
ATOM 710 N N . ALA A 1 83 ? -0.417 -12.723 16.301 1.00 93.31 83 ALA A N 1
ATOM 711 C CA . ALA A 1 83 ? -0.622 -13.827 15.375 1.00 93.31 83 ALA A CA 1
ATOM 712 C C . ALA A 1 83 ? -0.290 -13.410 13.937 1.00 93.31 83 ALA A C 1
ATOM 714 O O . ALA A 1 83 ? 0.387 -14.152 13.224 1.00 93.31 83 ALA A O 1
ATOM 715 N N . TYR A 1 84 ? -0.710 -12.208 13.528 1.00 94.75 84 TYR A N 1
ATOM 716 C CA . TYR A 1 84 ? -0.396 -11.663 12.211 1.00 94.75 84 TYR A CA 1
ATOM 717 C C . TYR A 1 84 ? 1.114 -11.483 12.017 1.00 94.75 84 TYR A C 1
ATOM 719 O O . TYR A 1 84 ? 1.663 -12.047 11.073 1.00 94.75 84 TYR A O 1
ATOM 727 N N . LEU A 1 85 ? 1.797 -10.774 12.927 1.00 93.38 85 LEU A N 1
ATOM 728 C CA . LEU A 1 85 ? 3.243 -10.525 12.850 1.00 93.38 85 LEU A CA 1
ATOM 729 C C . LEU A 1 85 ? 4.043 -11.829 12.762 1.00 93.38 85 LEU A C 1
ATOM 731 O O . LEU A 1 85 ? 5.002 -11.918 11.991 1.00 93.38 85 LEU A O 1
ATOM 735 N N . THR A 1 86 ? 3.620 -12.846 13.513 1.00 92.50 86 THR A N 1
ATOM 736 C CA . THR A 1 86 ? 4.233 -14.179 13.503 1.00 92.50 86 THR A CA 1
ATOM 737 C C . THR A 1 86 ? 3.985 -14.896 12.178 1.00 92.50 86 THR A C 1
ATOM 739 O O . THR A 1 86 ? 4.936 -15.331 11.531 1.00 92.50 86 THR A O 1
ATOM 742 N N . ALA A 1 87 ? 2.729 -14.974 11.728 1.00 94.38 87 ALA A N 1
ATOM 743 C CA . ALA A 1 87 ? 2.355 -15.669 10.496 1.00 94.38 87 ALA A CA 1
ATOM 744 C C . ALA A 1 87 ? 2.986 -15.045 9.241 1.00 94.38 87 ALA A C 1
ATOM 746 O O . ALA A 1 87 ? 3.273 -15.751 8.276 1.00 94.38 87 ALA A O 1
ATOM 747 N N . THR A 1 88 ? 3.223 -13.731 9.248 1.00 90.62 88 THR A N 1
ATOM 748 C CA . THR A 1 88 ? 3.867 -13.020 8.136 1.00 90.62 88 THR A CA 1
ATOM 749 C C . THR A 1 88 ? 5.391 -12.953 8.248 1.00 90.62 88 THR A C 1
ATOM 751 O O . THR A 1 88 ? 6.025 -12.382 7.364 1.00 90.62 88 THR A O 1
ATOM 754 N N . GLY A 1 89 ? 5.988 -13.472 9.329 1.00 91.25 89 GLY A N 1
ATOM 755 C CA . GLY A 1 89 ? 7.431 -13.375 9.583 1.00 91.25 89 GLY A CA 1
ATOM 756 C C . GLY A 1 89 ? 7.930 -11.945 9.835 1.00 91.25 89 GLY A C 1
ATOM 757 O O . GLY A 1 89 ? 9.115 -11.672 9.687 1.00 91.25 89 GLY A O 1
ATOM 758 N N . LEU A 1 90 ? 7.038 -11.024 10.213 1.00 92.81 90 LEU A N 1
ATOM 759 C CA . LEU A 1 90 ? 7.343 -9.603 10.427 1.00 92.81 90 LEU A CA 1
ATOM 760 C C . LEU A 1 90 ? 7.937 -9.311 11.813 1.00 92.81 90 LEU A C 1
ATOM 762 O O . LEU A 1 90 ? 8.313 -8.175 12.088 1.00 92.81 90 LEU A O 1
ATOM 766 N N . LYS A 1 91 ? 8.021 -10.322 12.685 1.00 92.44 91 LYS A N 1
ATOM 767 C CA . LYS A 1 91 ? 8.658 -10.201 14.001 1.00 92.44 91 LYS A CA 1
ATOM 768 C C . LYS A 1 91 ? 10.166 -9.990 13.933 1.00 92.44 91 LYS A C 1
ATOM 770 O O . LYS A 1 91 ? 10.718 -9.346 14.820 1.00 92.44 91 LYS A O 1
ATOM 775 N N . ASP A 1 92 ? 10.835 -10.543 12.923 1.00 92.56 92 ASP A N 1
ATOM 776 C CA . ASP A 1 92 ? 12.272 -10.340 12.778 1.00 92.56 92 ASP A CA 1
ATOM 777 C C . ASP A 1 92 ? 12.554 -8.965 12.173 1.00 92.56 92 ASP A C 1
ATOM 779 O O . ASP A 1 92 ? 12.427 -8.761 10.967 1.00 92.56 92 ASP A O 1
ATOM 783 N N . PHE A 1 93 ? 12.964 -8.029 13.023 1.00 93.44 93 PHE A N 1
ATOM 784 C CA . PHE A 1 93 ? 13.413 -6.699 12.619 1.00 93.44 93 PHE A CA 1
ATOM 785 C C . PHE A 1 93 ? 14.942 -6.542 12.666 1.00 93.44 93 PHE A C 1
ATOM 787 O O . PHE A 1 93 ? 15.448 -5.437 12.455 1.00 93.44 93 PHE A O 1
ATOM 794 N N . ASN A 1 94 ? 15.703 -7.609 12.946 1.00 94.94 94 ASN A N 1
ATOM 795 C CA . ASN A 1 94 ? 17.161 -7.523 12.991 1.00 94.94 94 ASN A CA 1
ATOM 796 C C . ASN A 1 94 ? 17.724 -7.506 11.573 1.00 94.94 94 ASN A C 1
ATOM 798 O O . ASN A 1 94 ? 17.465 -8.406 10.773 1.00 94.94 94 ASN A O 1
ATOM 802 N N . LEU A 1 95 ? 18.505 -6.477 11.252 1.00 96.44 95 LEU A N 1
ATOM 803 C CA . LEU A 1 95 ? 19.135 -6.369 9.943 1.00 96.44 95 LEU A CA 1
ATOM 804 C C . LEU A 1 95 ? 20.252 -7.405 9.801 1.00 96.44 95 LEU A C 1
ATOM 806 O O . LEU A 1 95 ? 21.118 -7.539 10.667 1.00 96.44 95 LEU A O 1
ATOM 810 N N . THR A 1 96 ? 20.246 -8.109 8.676 1.00 97.00 96 THR A N 1
ATOM 811 C CA . THR A 1 96 ? 21.405 -8.875 8.206 1.00 97.00 96 THR A CA 1
ATOM 812 C C . THR A 1 96 ? 22.532 -7.930 7.777 1.00 97.00 96 THR A C 1
ATOM 814 O O . THR A 1 96 ? 22.325 -6.726 7.594 1.00 97.00 96 THR A O 1
ATOM 817 N N . LYS A 1 97 ? 23.744 -8.466 7.592 1.00 96.44 97 LYS A N 1
ATOM 818 C CA . LYS A 1 97 ? 24.886 -7.667 7.114 1.00 96.44 97 LYS A CA 1
ATOM 819 C C . LYS A 1 97 ? 24.611 -7.093 5.724 1.00 96.44 97 LYS A C 1
ATOM 821 O O . LYS A 1 97 ? 24.986 -5.961 5.441 1.00 96.44 97 LYS A O 1
ATOM 826 N N . GLU A 1 98 ? 23.941 -7.865 4.881 1.00 95.62 98 GLU A N 1
ATOM 827 C CA . GLU A 1 98 ? 23.557 -7.506 3.521 1.00 95.62 98 GLU A CA 1
ATOM 828 C C . GLU A 1 98 ? 22.496 -6.395 3.520 1.00 95.62 98 GLU A C 1
ATOM 830 O O . GLU A 1 98 ? 22.606 -5.441 2.750 1.00 95.62 98 GLU A O 1
ATOM 835 N N . GLU A 1 99 ? 21.508 -6.472 4.418 1.00 97.06 99 GLU A N 1
ATOM 836 C CA . GLU A 1 99 ? 20.483 -5.436 4.607 1.00 97.06 99 GLU A CA 1
ATOM 837 C C . GLU A 1 99 ? 21.077 -4.117 5.129 1.00 97.06 99 GLU A C 1
ATOM 839 O O . GLU A 1 99 ? 20.774 -3.052 4.585 1.00 97.06 99 GLU A O 1
ATOM 844 N N . ASP A 1 100 ? 21.964 -4.176 6.129 1.00 95.19 100 ASP A N 1
ATOM 845 C CA . ASP A 1 100 ? 22.696 -3.001 6.624 1.00 95.19 100 ASP A CA 1
ATOM 846 C C . ASP A 1 100 ? 23.549 -2.374 5.509 1.00 95.19 100 ASP A C 1
ATOM 848 O O . ASP A 1 100 ? 23.511 -1.162 5.276 1.00 95.19 100 ASP A O 1
ATOM 852 N N . LEU A 1 101 ? 24.256 -3.208 4.742 1.00 93.12 101 LEU A N 1
ATOM 853 C CA . LEU A 1 101 ? 25.064 -2.765 3.611 1.00 93.12 101 LEU A CA 1
ATOM 854 C C . LEU A 1 101 ? 24.219 -2.108 2.510 1.00 93.12 101 LEU A C 1
ATOM 856 O O . LEU A 1 101 ? 24.640 -1.100 1.937 1.00 93.12 101 LEU A O 1
ATOM 860 N N . ALA A 1 102 ? 23.034 -2.646 2.212 1.00 94.31 102 ALA A N 1
ATOM 861 C CA . ALA A 1 102 ? 22.127 -2.080 1.216 1.00 94.31 102 ALA A CA 1
ATOM 862 C C . ALA A 1 102 ? 21.648 -0.672 1.609 1.00 94.31 102 ALA A C 1
ATOM 864 O O . ALA A 1 102 ? 21.620 0.223 0.761 1.00 94.31 102 ALA A O 1
ATOM 865 N N . ILE A 1 103 ? 21.346 -0.446 2.892 1.00 93.62 103 ILE A N 1
ATOM 866 C CA . ILE A 1 103 ? 20.988 0.884 3.410 1.00 93.62 103 ILE A CA 1
ATOM 867 C C . ILE A 1 103 ? 22.166 1.854 3.272 1.00 93.62 103 ILE A C 1
ATOM 869 O O . ILE A 1 103 ? 21.992 2.961 2.763 1.00 93.62 103 ILE A O 1
ATOM 873 N N . ARG A 1 104 ? 23.376 1.444 3.674 1.00 91.31 104 ARG A N 1
ATOM 874 C CA . ARG A 1 104 ? 24.577 2.296 3.564 1.00 91.31 104 ARG A CA 1
ATOM 875 C C . ARG A 1 104 ? 24.887 2.683 2.118 1.00 91.31 104 ARG A C 1
ATOM 877 O O . ARG A 1 104 ? 25.209 3.839 1.854 1.00 91.31 104 ARG A O 1
ATOM 884 N N . ARG A 1 105 ? 24.731 1.738 1.182 1.00 88.94 105 ARG A N 1
ATOM 885 C CA . ARG A 1 105 ? 24.842 1.983 -0.267 1.00 88.94 105 ARG A CA 1
ATOM 886 C C . ARG A 1 105 ? 23.831 3.018 -0.752 1.00 88.94 105 ARG A C 1
ATOM 888 O O . ARG A 1 105 ? 24.208 3.918 -1.491 1.00 88.94 105 ARG A O 1
ATOM 895 N N . LEU A 1 106 ? 22.568 2.926 -0.322 1.00 89.06 106 LEU A N 1
ATOM 896 C CA . LEU A 1 106 ? 21.541 3.912 -0.682 1.00 89.06 106 LEU A CA 1
ATOM 897 C C . LEU A 1 106 ? 21.888 5.320 -0.170 1.00 89.06 106 LEU A C 1
ATOM 899 O O . LEU A 1 106 ? 21.670 6.302 -0.875 1.00 89.06 106 LEU A O 1
ATOM 903 N N . LEU A 1 107 ? 22.423 5.422 1.049 1.00 86.88 107 LEU A N 1
ATOM 904 C CA . LEU A 1 107 ? 22.790 6.695 1.680 1.00 86.88 107 LEU A CA 1
ATOM 905 C C . LEU A 1 107 ? 24.095 7.301 1.133 1.00 86.88 107 LEU A C 1
ATOM 907 O O . LEU A 1 107 ? 24.548 8.323 1.650 1.00 86.88 107 LEU A O 1
ATOM 911 N N . ASN A 1 108 ? 24.673 6.713 0.078 1.00 71.88 108 ASN A N 1
ATOM 912 C CA . ASN A 1 108 ? 25.922 7.140 -0.547 1.00 71.88 108 ASN A CA 1
ATOM 913 C C . ASN A 1 108 ? 27.080 7.253 0.459 1.00 71.88 108 ASN A C 1
ATOM 915 O O . ASN A 1 108 ? 27.821 8.242 0.464 1.00 71.88 108 ASN A O 1
ATOM 919 N N . ASP A 1 109 ? 27.255 6.233 1.309 1.00 72.38 109 ASP A N 1
ATOM 920 C CA . ASP A 1 109 ? 28.516 6.058 2.031 1.00 72.38 109 ASP A CA 1
ATOM 921 C C . ASP A 1 109 ? 29.654 6.040 0.996 1.00 72.38 109 ASP A C 1
ATOM 923 O O . ASP A 1 109 ? 29.660 5.220 0.077 1.00 72.38 109 ASP A O 1
ATOM 927 N N . LYS A 1 110 ? 30.598 6.985 1.109 1.00 63.00 110 LYS A N 1
ATOM 928 C CA . LYS A 1 110 ? 31.636 7.280 0.099 1.00 63.00 110 LYS A CA 1
ATOM 929 C C . LYS A 1 110 ? 32.493 6.064 -0.280 1.00 63.00 110 LYS A C 1
ATOM 931 O O . LYS A 1 110 ? 33.197 6.107 -1.284 1.00 63.00 110 LYS A O 1
ATOM 936 N N . SER A 1 111 ? 32.454 5.009 0.530 1.00 65.62 111 SER A N 1
ATOM 937 C CA . SER A 1 111 ? 33.179 3.752 0.344 1.00 65.62 111 SER A CA 1
ATOM 938 C C . SER A 1 111 ? 32.423 2.685 -0.467 1.00 65.62 111 SER A C 1
ATOM 940 O O . SER A 1 111 ? 33.011 1.662 -0.818 1.00 65.62 111 SER A O 1
ATOM 942 N N . LEU A 1 112 ? 31.140 2.897 -0.781 1.00 71.56 112 LEU A N 1
ATOM 943 C CA . LEU A 1 112 ? 30.253 1.896 -1.375 1.00 71.56 112 LEU A CA 1
ATOM 944 C C . LEU A 1 112 ? 29.532 2.473 -2.599 1.00 71.56 112 LEU A C 1
ATOM 946 O O . LEU A 1 112 ? 28.459 3.061 -2.481 1.00 71.56 112 LEU A O 1
ATOM 950 N N . SER A 1 113 ? 30.110 2.299 -3.791 1.00 73.00 113 SER A N 1
ATOM 951 C CA . SER A 1 113 ? 29.480 2.773 -5.025 1.00 73.00 113 SER A CA 1
ATOM 952 C C . SER A 1 113 ? 28.279 1.907 -5.418 1.00 73.00 113 SER A C 1
ATOM 954 O O . SER A 1 113 ? 28.343 0.676 -5.448 1.00 73.00 113 SER A O 1
ATOM 956 N N . LEU A 1 114 ? 27.173 2.577 -5.737 1.00 85.44 114 LEU A N 1
ATOM 957 C CA . LEU A 1 114 ? 25.985 1.996 -6.348 1.00 85.44 114 LEU A CA 1
ATOM 958 C C . LEU A 1 114 ? 25.779 2.675 -7.701 1.00 85.44 114 LEU A C 1
ATOM 960 O O . LEU A 1 114 ? 25.709 3.903 -7.775 1.00 85.44 114 LEU A O 1
ATOM 964 N N . ASN A 1 1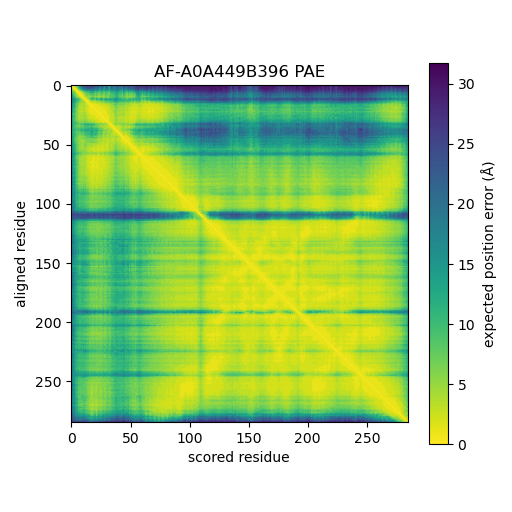15 ? 25.698 1.882 -8.765 1.00 90.75 115 ASN A N 1
ATOM 965 C CA . ASN A 1 115 ? 25.460 2.406 -10.103 1.00 90.75 115 ASN A CA 1
ATOM 966 C C . ASN A 1 115 ? 23.959 2.508 -10.349 1.00 90.75 115 ASN A C 1
ATOM 968 O O . ASN A 1 115 ? 23.202 1.599 -10.010 1.00 90.75 115 ASN A O 1
ATOM 972 N N . TRP A 1 116 ? 23.548 3.611 -10.959 1.00 93.44 116 TRP A N 1
ATOM 973 C CA . TRP A 1 116 ? 22.162 3.887 -11.301 1.00 93.44 116 TRP A CA 1
ATOM 974 C C . TRP A 1 116 ? 22.073 4.228 -12.776 1.00 93.44 116 TRP A C 1
ATOM 976 O O . TRP A 1 116 ? 22.853 5.038 -13.275 1.00 93.44 116 TRP A O 1
ATOM 986 N N . GLU A 1 117 ? 21.094 3.652 -13.456 1.00 96.56 117 GLU A N 1
ATOM 987 C CA . GLU A 1 117 ? 20.864 3.890 -14.874 1.00 96.56 117 GLU A CA 1
ATOM 988 C C . GLU A 1 117 ? 19.399 4.207 -15.144 1.00 96.56 117 GLU A C 1
ATOM 990 O O . GLU A 1 117 ? 18.505 3.942 -14.334 1.00 96.56 117 GLU A O 1
ATOM 995 N N . LYS A 1 118 ? 19.171 4.823 -16.301 1.00 97.50 118 LYS A N 1
ATOM 996 C CA . LYS A 1 118 ? 17.853 5.215 -16.782 1.00 97.50 118 LYS A CA 1
ATOM 997 C C . LYS A 1 118 ? 17.310 4.150 -17.719 1.00 97.50 118 LYS A C 1
ATOM 999 O O . LYS A 1 118 ? 17.986 3.752 -18.662 1.00 97.50 118 LYS A O 1
ATOM 1004 N N . TYR A 1 119 ? 16.061 3.767 -17.500 1.00 97.75 119 TYR A N 1
ATOM 1005 C CA . TYR A 1 119 ? 15.341 2.805 -18.326 1.00 97.75 119 TYR A CA 1
ATOM 1006 C C . TYR A 1 119 ? 14.018 3.421 -18.765 1.00 97.75 119 TYR A C 1
ATOM 1008 O O . TYR A 1 119 ? 13.315 4.008 -17.938 1.00 97.75 119 TYR A O 1
ATOM 1016 N N . LYS A 1 120 ? 13.633 3.288 -20.040 1.00 98.12 120 LYS A N 1
ATOM 1017 C CA . LYS A 1 120 ? 12.296 3.740 -20.444 1.00 98.12 120 LYS A CA 1
ATOM 1018 C C . LYS A 1 120 ? 11.246 2.821 -19.845 1.00 98.12 120 LYS A C 1
ATOM 1020 O O . LYS A 1 120 ? 11.388 1.600 -19.863 1.00 98.12 120 LYS A O 1
ATOM 1025 N N . ILE A 1 121 ? 10.153 3.401 -19.360 1.00 98.50 121 ILE A N 1
ATOM 1026 C CA . ILE A 1 121 ? 9.069 2.631 -18.738 1.00 98.50 121 ILE A CA 1
ATOM 1027 C C . ILE A 1 121 ? 8.492 1.598 -19.720 1.00 98.50 121 ILE A C 1
ATOM 1029 O O . ILE A 1 121 ? 8.250 0.459 -19.327 1.00 98.50 121 ILE A O 1
ATOM 1033 N N . LYS A 1 122 ? 8.341 1.937 -21.005 1.00 98.38 122 LYS A N 1
ATOM 1034 C CA . LYS A 1 122 ? 7.865 0.996 -22.036 1.00 98.38 122 LYS A CA 1
ATOM 1035 C C . LYS A 1 122 ? 8.771 -0.212 -22.281 1.00 98.38 122 LYS A C 1
ATOM 1037 O O . LYS A 1 122 ? 8.285 -1.220 -22.779 1.00 98.38 122 LYS A O 1
ATOM 1042 N N . ASP A 1 123 ? 10.051 -0.126 -21.926 1.00 98.12 123 ASP A N 1
ATOM 1043 C CA . ASP A 1 123 ? 10.991 -1.239 -22.095 1.00 98.12 123 ASP A CA 1
ATOM 1044 C C . ASP A 1 123 ? 10.877 -2.244 -20.931 1.00 98.12 123 ASP A C 1
ATOM 1046 O O . ASP A 1 123 ? 11.370 -3.366 -21.015 1.00 98.12 123 ASP A O 1
ATOM 1050 N N . LEU A 1 124 ? 10.208 -1.854 -19.839 1.00 98.19 124 LEU A N 1
ATOM 1051 C CA . LEU A 1 124 ? 10.039 -2.657 -18.624 1.00 98.19 124 LEU A CA 1
ATOM 1052 C C . LEU A 1 124 ? 8.597 -3.133 -18.406 1.00 98.19 124 LEU A C 1
ATOM 1054 O O . LEU A 1 124 ? 8.381 -4.128 -17.705 1.00 98.19 124 LEU A O 1
ATOM 1058 N N . PHE A 1 125 ? 7.614 -2.429 -18.972 1.00 98.38 125 PHE A N 1
ATOM 1059 C CA . PHE A 1 125 ? 6.197 -2.626 -18.682 1.00 98.38 125 PHE A CA 1
ATOM 1060 C C . PHE A 1 125 ? 5.316 -2.650 -19.933 1.00 98.38 125 PHE A C 1
ATOM 1062 O O . PHE A 1 125 ? 5.560 -1.947 -20.910 1.00 98.38 125 PHE A O 1
ATOM 1069 N N . GLU A 1 126 ? 4.207 -3.378 -19.828 1.00 98.19 126 GLU A N 1
ATOM 1070 C CA . GLU A 1 126 ? 3.056 -3.299 -20.723 1.00 98.19 126 GLU A CA 1
ATOM 1071 C C . GLU A 1 126 ? 1.873 -2.639 -19.996 1.00 98.19 126 GLU A C 1
ATOM 1073 O O . GLU A 1 126 ? 1.552 -2.992 -18.854 1.00 98.19 126 GLU A O 1
ATOM 1078 N N . GLY A 1 127 ? 1.229 -1.670 -20.649 1.00 97.25 127 GLY A N 1
ATOM 1079 C CA . GLY A 1 127 ? 0.124 -0.896 -20.092 1.00 97.25 127 GLY A CA 1
ATOM 1080 C C . GLY A 1 127 ? -1.252 -1.410 -20.502 1.00 97.25 127 GLY A C 1
ATOM 1081 O O . GLY A 1 127 ? -1.491 -1.771 -21.651 1.00 97.25 127 GLY A O 1
ATOM 1082 N N . PHE A 1 128 ? -2.202 -1.368 -19.570 1.00 97.00 128 PHE A N 1
ATOM 1083 C CA . PHE A 1 128 ? -3.572 -1.817 -19.780 1.00 97.00 128 PHE A CA 1
ATOM 1084 C C . PHE A 1 128 ? -4.587 -0.838 -19.196 1.00 97.00 128 PHE A C 1
ATOM 1086 O O . PHE A 1 128 ? -4.398 -0.285 -18.113 1.00 97.00 128 PHE A O 1
ATOM 1093 N N . ASN A 1 129 ? -5.725 -0.712 -19.877 1.00 95.88 129 ASN A N 1
ATOM 1094 C CA . ASN A 1 129 ? -6.881 0.056 -19.419 1.00 95.88 129 ASN A CA 1
ATOM 1095 C C . ASN A 1 129 ? -8.033 -0.862 -18.998 1.00 95.88 129 ASN A C 1
ATOM 1097 O O . ASN A 1 129 ? -8.126 -2.017 -19.435 1.00 95.88 129 ASN A O 1
ATOM 1101 N N . GLY A 1 130 ? -8.908 -0.339 -18.136 1.00 94.44 130 GLY A N 1
ATOM 1102 C CA . GLY A 1 130 ? -10.167 -0.990 -17.784 1.00 94.44 130 GLY A CA 1
ATOM 1103 C C . GLY A 1 130 ? -11.140 -0.956 -18.963 1.00 94.44 130 GLY A C 1
ATOM 1104 O O . GLY A 1 130 ? -10.967 -0.181 -19.900 1.00 94.44 130 GLY A O 1
ATOM 1105 N N . ASN A 1 131 ? -12.173 -1.791 -18.909 1.00 95.38 131 ASN A N 1
ATOM 1106 C CA . ASN A 1 131 ? -13.172 -1.913 -19.976 1.00 95.38 131 ASN A CA 1
ATOM 1107 C C . ASN A 1 131 ? -14.567 -1.396 -19.584 1.00 95.38 131 ASN 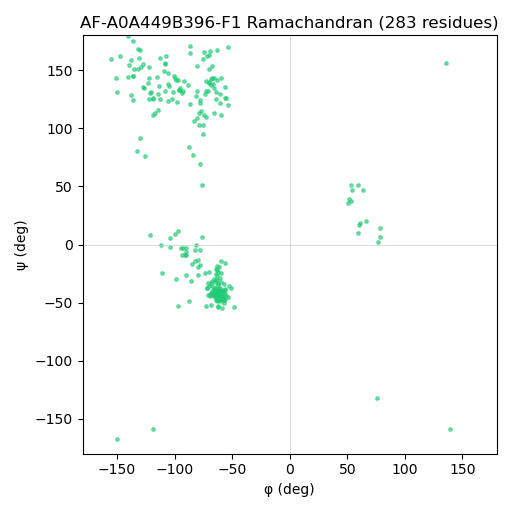A C 1
ATOM 1109 O O . ASN A 1 131 ? -15.486 -1.476 -20.391 1.00 95.38 131 ASN A O 1
ATOM 1113 N N . PHE A 1 132 ? -14.744 -0.910 -18.353 1.00 95.12 132 PHE A N 1
ATOM 1114 C CA . PHE A 1 132 ? -16.032 -0.447 -17.844 1.00 95.12 132 PHE A CA 1
ATOM 1115 C C . PHE A 1 132 ? -15.847 0.666 -16.806 1.00 95.12 132 PHE A C 1
ATOM 1117 O O . PHE A 1 132 ? -15.043 0.527 -15.884 1.00 95.12 132 PHE A O 1
ATOM 1124 N N . ASP A 1 133 ? -16.582 1.774 -16.935 1.00 93.69 133 ASP A N 1
ATOM 1125 C CA . ASP A 1 133 ? -16.533 2.878 -15.967 1.00 93.69 133 ASP A CA 1
ATOM 1126 C C . ASP A 1 133 ? -17.292 2.530 -14.676 1.00 93.69 133 ASP A C 1
ATOM 1128 O O . ASP A 1 133 ? -18.512 2.684 -14.554 1.00 93.69 133 ASP A O 1
ATOM 1132 N N . ILE A 1 134 ? -16.556 2.032 -13.681 1.00 95.50 134 ILE A N 1
ATOM 1133 C CA . ILE A 1 134 ? -17.112 1.714 -12.366 1.00 95.50 134 ILE A CA 1
ATOM 1134 C C . ILE A 1 134 ? -17.356 3.013 -11.585 1.00 95.50 134 ILE A C 1
ATOM 1136 O O . ILE A 1 134 ? -16.450 3.611 -11.015 1.00 95.50 134 ILE A O 1
ATOM 1140 N N . GLN A 1 135 ? -18.615 3.434 -11.525 1.00 93.69 135 GLN A N 1
ATOM 1141 C CA . GLN A 1 135 ? -19.053 4.608 -10.771 1.00 93.69 135 GLN A CA 1
ATOM 1142 C C . GLN A 1 135 ? -19.366 4.289 -9.304 1.00 93.69 135 GLN A C 1
ATOM 1144 O O . GLN A 1 135 ? -19.616 3.144 -8.933 1.00 93.69 135 GLN A O 1
ATOM 1149 N N . LYS A 1 136 ? -19.464 5.335 -8.473 1.00 91.81 136 LYS A N 1
ATOM 1150 C CA . LYS A 1 136 ? -19.794 5.230 -7.039 1.00 91.81 136 LYS A CA 1
ATOM 1151 C C . LYS A 1 136 ? -21.052 4.394 -6.761 1.00 91.81 136 LYS A C 1
ATOM 1153 O O . LYS A 1 136 ? -21.063 3.630 -5.806 1.00 91.81 136 LYS A O 1
ATOM 1158 N N . LYS A 1 137 ? -22.081 4.492 -7.613 1.00 95.38 137 LYS A N 1
ATOM 1159 C CA . LYS A 1 137 ? -23.331 3.715 -7.494 1.00 95.38 137 LYS A CA 1
ATOM 1160 C C . LYS A 1 137 ? -23.143 2.195 -7.628 1.00 95.38 137 LYS A C 1
ATOM 1162 O O . LYS A 1 137 ? -24.019 1.446 -7.223 1.00 95.38 137 LYS A O 1
ATOM 1167 N N . HIS A 1 138 ? -22.023 1.744 -8.197 1.00 96.81 138 HIS A N 1
ATOM 1168 C CA . HIS A 1 138 ? -21.687 0.327 -8.358 1.00 96.81 138 HIS A CA 1
ATOM 1169 C C . HIS A 1 138 ? -20.888 -0.238 -7.172 1.00 96.81 138 HIS A C 1
ATOM 1171 O O . HIS A 1 138 ? -20.649 -1.445 -7.116 1.00 96.81 138 HIS A O 1
ATOM 1177 N N . ILE A 1 139 ? -20.438 0.609 -6.240 1.00 97.00 139 ILE A N 1
ATOM 1178 C CA . ILE A 1 139 ? -19.676 0.174 -5.069 1.00 97.00 139 ILE A CA 1
ATOM 1179 C C . ILE A 1 139 ? -20.656 -0.292 -3.994 1.00 97.00 139 ILE A C 1
ATOM 1181 O O . ILE A 1 139 ? -21.327 0.514 -3.353 1.00 97.00 139 ILE A O 1
ATOM 1185 N N . ASN A 1 140 ? -20.725 -1.607 -3.802 1.00 96.38 140 ASN A N 1
ATOM 1186 C CA . ASN A 1 140 ? -21.634 -2.270 -2.862 1.00 96.38 140 ASN A CA 1
ATOM 1187 C C . ASN A 1 140 ? -20.895 -3.121 -1.815 1.00 96.38 140 ASN A C 1
ATOM 1189 O O . ASN A 1 140 ? -21.525 -3.862 -1.064 1.00 96.38 140 ASN A O 1
ATOM 1193 N N . ASN A 1 141 ? -19.561 -3.020 -1.772 1.00 95.69 141 ASN A N 1
ATOM 1194 C CA . ASN A 1 141 ? -18.673 -3.769 -0.879 1.00 95.69 141 ASN A CA 1
ATOM 1195 C C . ASN A 1 141 ? -18.726 -5.300 -1.047 1.00 95.69 141 ASN A C 1
ATOM 1197 O O . ASN A 1 141 ? -18.228 -6.030 -0.190 1.00 95.69 141 ASN A O 1
ATOM 1201 N N . LYS A 1 142 ? -19.237 -5.790 -2.183 1.00 96.69 142 LYS A N 1
ATOM 1202 C CA . LYS A 1 142 ? -19.216 -7.206 -2.579 1.00 96.69 142 LYS A CA 1
ATOM 1203 C C . LYS A 1 142 ? -18.223 -7.433 -3.718 1.00 96.69 142 LYS A C 1
ATOM 1205 O O . LYS A 1 142 ? -17.909 -6.511 -4.459 1.00 96.69 142 LYS A O 1
ATOM 1210 N N . GLY A 1 143 ? -17.710 -8.653 -3.867 1.00 97.12 143 GLY A N 1
ATOM 1211 C CA . GLY A 1 143 ? -16.834 -9.017 -4.986 1.00 97.12 143 GLY A CA 1
ATOM 1212 C C . GLY A 1 143 ? -15.396 -8.491 -4.874 1.00 97.12 143 GLY A C 1
ATOM 1213 O O . GLY A 1 143 ? -14.738 -8.667 -3.848 1.00 97.12 143 GLY A O 1
ATOM 1214 N N . ILE A 1 144 ? -14.892 -7.888 -5.955 1.00 98.06 144 ILE A N 1
ATOM 1215 C CA . ILE A 1 144 ? -13.469 -7.555 -6.154 1.00 98.06 144 ILE A CA 1
ATOM 1216 C C . ILE A 1 144 ? -13.217 -6.073 -5.857 1.00 98.06 144 ILE A C 1
ATOM 1218 O O . ILE A 1 144 ? -14.068 -5.229 -6.144 1.00 98.06 144 ILE A O 1
ATOM 1222 N N . PHE A 1 145 ? -12.047 -5.750 -5.294 1.00 98.31 145 PHE A N 1
ATOM 1223 C CA . PHE A 1 145 ? -11.641 -4.370 -5.017 1.00 98.31 145 PHE A CA 1
ATOM 1224 C C . PHE A 1 145 ? -11.576 -3.513 -6.284 1.00 98.31 145 PHE A C 1
ATOM 1226 O O . PHE A 1 145 ? -11.158 -3.981 -7.342 1.00 98.31 145 PHE A O 1
ATOM 1233 N N . VAL A 1 146 ? -11.957 -2.242 -6.158 1.00 98.06 146 VAL A N 1
ATOM 1234 C CA . VAL A 1 146 ? -11.953 -1.264 -7.249 1.00 98.06 146 VAL A CA 1
ATOM 1235 C C . VAL A 1 146 ? -10.915 -0.186 -6.978 1.00 98.06 146 VAL A C 1
ATOM 1237 O O . VAL A 1 146 ? -10.955 0.473 -5.937 1.00 98.06 146 VAL A O 1
ATOM 1240 N N . VAL A 1 147 ? -10.015 0.007 -7.937 1.00 97.81 147 VAL A N 1
ATOM 1241 C CA . VAL A 1 147 ? -8.995 1.057 -7.935 1.00 97.81 147 VAL A CA 1
ATOM 1242 C C . VAL A 1 147 ? -9.481 2.275 -8.725 1.00 97.81 147 VAL A C 1
ATOM 1244 O O . VAL A 1 147 ? -10.008 2.152 -9.831 1.00 97.81 147 VAL A O 1
ATOM 1247 N N . SER A 1 148 ? -9.270 3.455 -8.154 1.00 96.31 148 SER A N 1
ATOM 1248 C CA . SER A 1 148 ? -9.501 4.775 -8.736 1.00 96.31 148 SER A CA 1
ATOM 1249 C C . SER A 1 148 ? -8.319 5.698 -8.427 1.00 96.31 148 SER A C 1
ATOM 1251 O O . SER A 1 148 ? -7.399 5.326 -7.700 1.00 96.31 148 SER A O 1
ATOM 1253 N N . SER A 1 149 ? -8.339 6.909 -8.980 1.00 94.12 149 SER A N 1
ATOM 1254 C CA . SER A 1 149 ? -7.383 7.960 -8.638 1.00 94.12 149 SER A CA 1
ATOM 1255 C C . SER A 1 149 ? -7.509 8.385 -7.175 1.00 94.12 149 SER A C 1
ATOM 1257 O O . SER A 1 149 ? -8.630 8.543 -6.678 1.00 94.12 149 SER A O 1
ATOM 1259 N N . GLY A 1 150 ? -6.378 8.651 -6.521 1.00 91.75 150 GLY A N 1
ATOM 1260 C CA . GLY A 1 150 ? -6.336 9.170 -5.155 1.00 91.75 150 GLY A CA 1
ATOM 1261 C C . GLY A 1 150 ? -5.307 8.485 -4.256 1.00 91.75 150 GLY A C 1
ATOM 1262 O O . GLY A 1 150 ? -4.918 7.339 -4.457 1.00 91.75 150 GLY A O 1
ATOM 1263 N N . LEU A 1 151 ? -4.892 9.208 -3.214 1.00 93.06 151 LEU A N 1
ATOM 1264 C CA . LEU A 1 151 ? -3.869 8.755 -2.266 1.00 93.06 151 LEU A CA 1
ATOM 1265 C C . LEU A 1 151 ? -4.433 7.900 -1.126 1.00 93.06 151 LEU A C 1
ATOM 1267 O O . LEU A 1 151 ? -3.747 7.030 -0.595 1.00 93.06 151 LEU A O 1
ATOM 1271 N N . THR A 1 152 ? -5.677 8.152 -0.719 1.00 94.06 152 THR A N 1
ATOM 1272 C CA . THR A 1 152 ? -6.303 7.427 0.391 1.00 94.06 152 THR A CA 1
ATOM 1273 C C . THR A 1 152 ? -6.449 5.952 0.042 1.00 94.06 152 THR A C 1
ATOM 1275 O O . THR A 1 152 ? -6.943 5.618 -1.032 1.00 94.06 152 THR A O 1
ATOM 1278 N N . ASN A 1 153 ? -6.023 5.077 0.959 1.00 94.81 153 ASN A N 1
ATOM 1279 C CA . ASN A 1 153 ? -6.061 3.622 0.790 1.00 94.81 153 ASN A CA 1
ATOM 1280 C C . ASN A 1 153 ? -5.446 3.151 -0.544 1.00 94.81 153 ASN A C 1
ATOM 1282 O O . ASN A 1 153 ? -5.966 2.243 -1.195 1.00 94.81 153 ASN A O 1
ATOM 1286 N N . ASN A 1 154 ? -4.385 3.830 -0.998 1.00 95.75 154 ASN A N 1
ATOM 1287 C CA . ASN A 1 154 ? -3.734 3.583 -2.284 1.00 95.75 154 ASN A CA 1
ATOM 1288 C C . ASN A 1 154 ? -4.735 3.571 -3.456 1.00 95.75 154 ASN A C 1
ATOM 1290 O O . ASN A 1 154 ? -4.664 2.700 -4.319 1.00 95.75 154 ASN A O 1
ATOM 1294 N N . GLY A 1 155 ? -5.732 4.457 -3.456 1.00 95.62 155 GLY A N 1
ATOM 1295 C CA . GLY A 1 155 ? -6.722 4.573 -4.531 1.00 95.62 155 GLY A CA 1
ATOM 1296 C C . GLY A 1 155 ? -7.837 3.519 -4.517 1.00 95.62 155 GLY A C 1
ATOM 1297 O O . GLY A 1 155 ? -8.636 3.471 -5.448 1.00 95.62 155 GLY A O 1
ATOM 1298 N N . ILE A 1 156 ? -7.933 2.662 -3.495 1.00 97.12 156 ILE A N 1
ATOM 1299 C CA . ILE A 1 156 ? -9.028 1.685 -3.385 1.00 97.12 156 ILE A CA 1
ATOM 1300 C C . ILE A 1 156 ? -10.298 2.385 -2.883 1.00 97.12 156 ILE A C 1
ATOM 1302 O O . ILE A 1 156 ? -10.315 2.926 -1.777 1.00 97.12 156 ILE A O 1
ATOM 1306 N N . ILE A 1 157 ? -11.381 2.313 -3.664 1.00 95.75 157 ILE A N 1
ATOM 1307 C CA . ILE A 1 157 ? -12.662 2.987 -3.364 1.00 95.75 157 ILE A CA 1
ATOM 1308 C C . ILE A 1 157 ? -13.764 2.058 -2.833 1.00 95.75 157 ILE A C 1
ATOM 1310 O O . ILE A 1 157 ? -14.854 2.523 -2.513 1.00 95.75 157 ILE A O 1
ATOM 1314 N N . GLY A 1 158 ? -13.498 0.754 -2.737 1.00 97.00 158 GLY A N 1
ATOM 1315 C CA . GLY A 1 158 ? -14.437 -0.257 -2.241 1.00 97.00 158 GLY A CA 1
ATOM 1316 C C . GLY A 1 158 ? -14.384 -1.534 -3.073 1.00 97.00 158 GLY A C 1
ATOM 1317 O O . GLY A 1 158 ? -13.385 -1.788 -3.748 1.00 97.00 158 GLY A O 1
ATOM 1318 N N . LYS A 1 159 ? -15.450 -2.341 -3.030 1.00 98.31 159 LYS A N 1
ATOM 1319 C CA . LYS A 1 159 ? -15.596 -3.553 -3.855 1.00 98.31 159 LYS A CA 1
ATOM 1320 C C . LYS A 1 159 ? -16.853 -3.506 -4.724 1.00 98.31 159 LYS A C 1
ATOM 1322 O O . LYS A 1 159 ? -17.830 -2.846 -4.356 1.00 98.31 159 LYS A O 1
ATOM 1327 N N . THR A 1 160 ? -16.805 -4.205 -5.857 1.00 98.12 160 THR A N 1
ATOM 1328 C CA . THR A 1 160 ? -17.962 -4.430 -6.731 1.00 98.12 160 THR A CA 1
ATOM 1329 C C . THR A 1 160 ? -18.007 -5.847 -7.318 1.00 98.12 160 THR A C 1
ATOM 1331 O O . THR A 1 160 ? -16.989 -6.445 -7.705 1.00 98.12 160 THR A O 1
ATOM 1334 N N . ASP A 1 161 ? -19.222 -6.364 -7.450 1.00 97.75 161 ASP A N 1
ATOM 1335 C CA . ASP A 1 161 ? -19.579 -7.586 -8.172 1.00 97.75 161 ASP A CA 1
ATOM 1336 C C . ASP A 1 161 ? -20.019 -7.319 -9.625 1.00 97.75 161 ASP A C 1
ATOM 1338 O O . ASP A 1 161 ? -20.185 -8.270 -10.385 1.00 97.75 161 ASP A O 1
ATOM 1342 N N . VAL A 1 162 ? -20.096 -6.054 -10.065 1.00 97.12 162 VAL A N 1
ATOM 1343 C CA . VAL A 1 162 ? -20.379 -5.692 -11.468 1.00 97.12 162 VAL A CA 1
ATOM 1344 C C . VAL A 1 162 ? -19.368 -6.336 -12.415 1.00 97.12 162 VAL A C 1
ATOM 1346 O O . VAL A 1 162 ? -18.161 -6.304 -12.156 1.00 97.12 162 VAL A O 1
ATOM 1349 N N . ASN A 1 163 ? -19.842 -6.896 -13.529 1.00 97.06 163 ASN A N 1
ATOM 1350 C CA . ASN A 1 163 ? -18.977 -7.513 -14.528 1.00 97.06 163 ASN A CA 1
ATOM 1351 C C . ASN A 1 163 ? -18.070 -6.464 -15.198 1.00 97.06 163 ASN A C 1
ATOM 1353 O O . ASN A 1 163 ? -18.541 -5.575 -15.902 1.00 97.06 163 ASN A O 1
ATOM 1357 N N . ALA A 1 164 ? -16.766 -6.571 -14.959 1.00 97.12 164 ALA A N 1
ATOM 1358 C CA . ALA A 1 164 ? -15.724 -5.714 -15.515 1.00 97.12 164 ALA A CA 1
ATOM 1359 C C . ALA A 1 164 ? -14.402 -6.491 -15.525 1.00 97.12 164 ALA A C 1
ATOM 1361 O O . ALA A 1 164 ? -14.241 -7.456 -14.772 1.00 97.12 164 ALA A O 1
ATOM 1362 N N . LYS A 1 165 ? -13.451 -6.055 -16.355 1.00 97.75 165 LYS A N 1
ATOM 1363 C CA . LYS A 1 165 ? -12.129 -6.674 -16.487 1.00 97.75 165 LYS A CA 1
ATOM 1364 C C . LYS A 1 165 ? -11.437 -6.743 -15.127 1.00 97.75 165 LYS A C 1
ATOM 1366 O O . LYS A 1 165 ? -11.270 -5.726 -14.453 1.00 97.75 165 LYS A O 1
ATOM 1371 N N . VAL A 1 166 ? -11.020 -7.952 -14.768 1.00 98.31 166 VAL A N 1
ATOM 1372 C CA . VAL A 1 166 ? -10.195 -8.220 -13.594 1.00 98.31 166 VAL A CA 1
ATOM 1373 C C . VAL A 1 166 ? -8.733 -8.201 -14.021 1.00 98.31 166 VAL A C 1
ATOM 1375 O O . VAL A 1 166 ? -8.356 -8.789 -15.034 1.00 98.31 166 VAL A O 1
ATOM 1378 N N . PHE A 1 167 ? -7.926 -7.487 -13.254 1.00 98.06 167 PHE A N 1
ATOM 1379 C CA . PHE A 1 167 ? -6.483 -7.428 -13.373 1.00 98.06 167 PHE A CA 1
ATOM 1380 C C . PHE A 1 167 ? -5.889 -8.313 -12.293 1.00 98.06 167 PHE A C 1
ATOM 1382 O O . PHE A 1 167 ? -6.271 -8.209 -11.126 1.00 98.06 167 PHE A O 1
ATOM 1389 N N . ASN A 1 168 ? -4.955 -9.168 -12.693 1.00 96.62 168 ASN A N 1
ATOM 1390 C CA . ASN A 1 168 ? -4.253 -10.028 -11.757 1.00 96.62 168 ASN A CA 1
ATOM 1391 C C . ASN A 1 168 ? -3.358 -9.196 -10.828 1.00 96.62 168 ASN A C 1
ATOM 1393 O O . ASN A 1 168 ? -2.860 -8.121 -11.194 1.00 96.62 168 ASN A O 1
ATOM 1397 N N . LYS A 1 169 ? -3.109 -9.744 -9.641 1.00 97.19 169 LYS A N 1
ATOM 1398 C CA . LYS A 1 169 ? -2.051 -9.294 -8.734 1.00 97.19 169 LYS A CA 1
ATOM 1399 C C . LYS A 1 169 ? -0.668 -9.256 -9.401 1.00 97.19 169 LYS A C 1
ATOM 1401 O O . LYS A 1 169 ? -0.454 -9.807 -10.479 1.00 97.19 169 LYS A O 1
ATOM 1406 N N . ASN A 1 170 ? 0.284 -8.659 -8.691 1.00 96.50 170 ASN A N 1
ATOM 1407 C CA . ASN A 1 170 ? 1.665 -8.405 -9.099 1.00 96.50 170 ASN A CA 1
ATOM 1408 C C . ASN A 1 170 ? 1.756 -7.449 -10.297 1.00 96.50 170 ASN A C 1
ATOM 1410 O O . ASN A 1 170 ? 2.467 -7.689 -11.270 1.00 96.50 170 ASN A O 1
ATOM 1414 N N . THR A 1 171 ? 1.008 -6.352 -10.217 1.00 98.00 171 THR A N 1
ATOM 1415 C CA . THR A 1 171 ? 1.036 -5.248 -11.185 1.00 98.00 171 THR A CA 1
ATOM 1416 C C . THR A 1 171 ? 1.178 -3.914 -10.451 1.00 98.00 171 THR A C 1
ATOM 1418 O O . THR A 1 171 ? 1.042 -3.843 -9.226 1.00 98.00 171 THR A O 1
ATOM 1421 N N . ILE A 1 172 ? 1.472 -2.842 -11.184 1.00 98.50 172 ILE A N 1
ATOM 1422 C CA . ILE A 1 172 ? 1.524 -1.475 -10.653 1.00 98.50 172 ILE A CA 1
ATOM 1423 C C . ILE A 1 172 ? 0.413 -0.670 -11.315 1.00 98.50 172 ILE A C 1
ATOM 1425 O O . ILE A 1 172 ? 0.294 -0.656 -12.533 1.00 98.50 172 ILE A O 1
ATOM 1429 N N . THR A 1 173 ? -0.403 0.024 -10.531 1.00 98.25 173 THR A N 1
ATOM 1430 C CA . THR A 1 173 ? -1.360 0.998 -11.073 1.00 98.25 173 THR A CA 1
ATOM 1431 C C . THR A 1 173 ? -0.798 2.397 -10.959 1.00 98.25 173 THR A C 1
ATOM 1433 O O . THR A 1 173 ? -0.234 2.720 -9.912 1.00 98.25 173 THR A O 1
ATOM 1436 N N . ILE A 1 174 ? -1.036 3.227 -11.969 1.00 98.12 174 ILE A N 1
ATOM 1437 C CA . ILE A 1 174 ? -0.748 4.660 -11.932 1.00 98.12 174 ILE A CA 1
ATOM 1438 C C . ILE A 1 174 ? -2.048 5.417 -12.181 1.00 98.12 174 ILE A C 1
ATOM 1440 O O . ILE A 1 174 ? -2.789 5.088 -13.110 1.00 98.12 174 ILE A O 1
ATOM 1444 N N . ASP A 1 175 ? -2.346 6.394 -11.326 1.00 97.38 175 ASP A N 1
ATOM 1445 C CA . ASP A 1 175 ? -3.487 7.283 -11.532 1.00 97.38 175 AS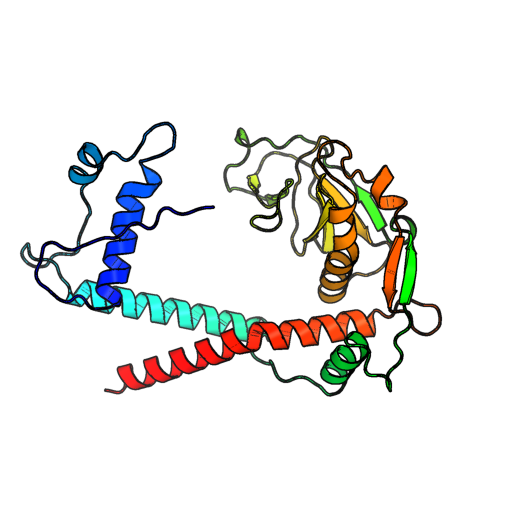P A CA 1
ATOM 1446 C C . ASP A 1 175 ? -3.158 8.490 -12.421 1.00 97.38 175 ASP A C 1
ATOM 1448 O O . ASP A 1 175 ? -2.002 8.761 -12.740 1.00 97.38 175 ASP A O 1
ATOM 1452 N N . MET A 1 176 ? -4.183 9.249 -12.810 1.00 96.25 176 MET A N 1
ATOM 1453 C CA . MET A 1 176 ? -4.038 10.422 -13.681 1.00 96.25 176 MET A CA 1
ATOM 1454 C C . MET A 1 176 ? -3.126 11.526 -13.121 1.00 96.25 176 MET A C 1
ATOM 1456 O O . MET A 1 176 ? -2.718 12.407 -13.873 1.00 96.25 176 MET A O 1
ATOM 1460 N N . PHE A 1 177 ? -2.785 11.482 -11.830 1.00 96.81 177 PHE A N 1
ATOM 1461 C CA . PHE A 1 177 ? -1.855 12.406 -11.181 1.00 96.81 177 PHE A CA 1
ATOM 1462 C C . PHE A 1 177 ? -0.449 11.812 -11.020 1.00 96.81 177 PHE A C 1
ATOM 1464 O O . PHE A 1 177 ? 0.371 12.387 -10.315 1.00 96.81 177 PHE A O 1
ATOM 1471 N N . GLY A 1 178 ? -0.163 10.652 -11.616 1.00 96.88 178 GLY A N 1
ATOM 1472 C CA . GLY A 1 178 ? 1.142 10.000 -11.522 1.00 96.88 178 GLY A CA 1
ATOM 1473 C C . GLY A 1 178 ? 1.388 9.258 -10.204 1.00 96.88 178 GLY A C 1
ATOM 1474 O O . GLY A 1 178 ? 2.530 8.893 -9.925 1.00 96.88 178 GLY A O 1
ATOM 1475 N N . ASN A 1 179 ? 0.362 9.007 -9.378 1.00 97.31 179 ASN A N 1
ATOM 1476 C CA . ASN A 1 179 ? 0.543 8.222 -8.155 1.00 97.31 179 ASN A CA 1
ATOM 1477 C C . ASN A 1 179 ? 0.644 6.731 -8.496 1.00 97.31 179 ASN A C 1
ATOM 1479 O O . ASN A 1 179 ? -0.329 6.133 -8.959 1.00 97.31 179 ASN A O 1
ATOM 1483 N N . ALA A 1 180 ? 1.807 6.133 -8.235 1.00 97.62 180 ALA A N 1
ATOM 1484 C CA . ALA A 1 180 ? 2.081 4.723 -8.486 1.00 97.62 180 ALA A CA 1
ATOM 1485 C C . ALA A 1 180 ? 1.866 3.862 -7.231 1.00 97.62 180 ALA A C 1
ATOM 1487 O O . ALA A 1 180 ? 2.372 4.175 -6.154 1.00 97.62 180 ALA A O 1
ATOM 1488 N N . PHE A 1 181 ? 1.160 2.739 -7.382 1.00 98.12 181 PHE A N 1
ATOM 1489 C CA . PHE A 1 181 ? 0.913 1.782 -6.302 1.00 98.12 181 PHE A CA 1
ATOM 1490 C C . PHE A 1 181 ? 1.060 0.341 -6.786 1.00 98.12 181 PHE A C 1
ATOM 1492 O O . PHE A 1 181 ? 0.418 -0.059 -7.760 1.00 98.12 181 PHE A O 1
ATOM 1499 N N . TYR A 1 182 ? 1.854 -0.450 -6.067 1.00 98.12 182 TYR A N 1
ATOM 1500 C CA . TYR A 1 182 ? 1.937 -1.895 -6.263 1.00 98.12 182 TYR A CA 1
ATOM 1501 C C . TYR A 1 182 ? 0.656 -2.606 -5.791 1.00 98.12 182 TYR A C 1
ATOM 1503 O O . TYR A 1 182 ? 0.082 -2.255 -4.756 1.00 98.12 182 TYR A O 1
ATOM 1511 N N . ARG A 1 183 ? 0.206 -3.617 -6.544 1.00 97.75 183 ARG A N 1
ATOM 1512 C CA . ARG A 1 183 ? -1.001 -4.411 -6.272 1.00 97.75 183 ARG A CA 1
ATOM 1513 C C . ARG A 1 183 ? -0.633 -5.873 -6.071 1.00 97.75 183 ARG A C 1
ATOM 1515 O O . ARG A 1 183 ? -0.278 -6.562 -7.019 1.00 97.75 183 ARG A O 1
ATOM 1522 N N . ASN A 1 184 ? -0.771 -6.368 -4.845 1.00 96.06 184 ASN A N 1
ATOM 1523 C CA . ASN A 1 184 ? -0.546 -7.774 -4.482 1.00 96.06 184 ASN A CA 1
ATOM 1524 C C . ASN A 1 184 ? -1.841 -8.611 -4.431 1.00 96.06 184 ASN A C 1
ATOM 1526 O O . ASN A 1 184 ? -1.825 -9.744 -3.953 1.00 96.06 184 ASN A O 1
ATOM 1530 N N . PHE A 1 185 ? -2.952 -8.073 -4.931 1.00 97.06 185 PHE A N 1
ATOM 1531 C CA . PHE A 1 185 ? -4.259 -8.726 -5.008 1.00 97.06 185 PHE A CA 1
ATOM 1532 C C . PHE A 1 185 ? -4.915 -8.432 -6.360 1.00 97.06 185 PHE A C 1
ATOM 1534 O O . PHE A 1 185 ? -4.561 -7.452 -7.016 1.00 97.06 185 PHE A O 1
ATOM 1541 N N . ASP A 1 186 ? -5.873 -9.267 -6.756 1.00 98.25 186 ASP A N 1
ATOM 1542 C CA . ASP A 1 186 ? -6.647 -9.064 -7.979 1.00 98.25 186 ASP A CA 1
ATOM 1543 C C . ASP A 1 186 ? -7.640 -7.916 -7.803 1.00 98.25 186 ASP A C 1
ATOM 1545 O O . ASP A 1 186 ? -8.265 -7.758 -6.749 1.00 98.25 186 ASP A O 1
ATOM 1549 N N . TYR A 1 187 ? -7.810 -7.109 -8.843 1.00 98.50 187 TYR A N 1
ATOM 1550 C CA . TYR A 1 187 ? -8.595 -5.884 -8.752 1.00 98.50 187 TYR A CA 1
ATOM 1551 C C . TYR A 1 187 ? -9.318 -5.556 -10.055 1.00 98.50 187 TYR A C 1
ATOM 1553 O O . TYR A 1 187 ? -8.987 -6.037 -11.134 1.00 98.50 187 TYR A O 1
ATOM 1561 N N . LYS A 1 188 ? -10.320 -4.693 -9.946 1.00 98.25 188 LYS A N 1
ATOM 1562 C CA . LYS A 1 188 ? -10.927 -3.961 -11.059 1.00 98.25 188 LYS A CA 1
ATOM 1563 C C . LYS A 1 188 ? -10.493 -2.504 -10.953 1.00 98.25 188 LYS A C 1
ATOM 1565 O O . LYS A 1 188 ? -10.079 -2.052 -9.886 1.00 98.25 188 LYS A O 1
ATOM 1570 N N . MET A 1 189 ? -10.615 -1.737 -12.025 1.00 97.19 189 MET A N 1
ATOM 1571 C CA . MET A 1 189 ? -10.343 -0.301 -11.970 1.00 97.19 189 MET A CA 1
ATOM 1572 C C . MET A 1 189 ? -11.348 0.496 -12.787 1.00 97.19 189 MET A C 1
ATOM 1574 O O . MET A 1 189 ? -11.952 -0.027 -13.724 1.00 97.19 189 MET A O 1
ATOM 1578 N N . VAL A 1 190 ? -11.524 1.755 -12.399 1.00 95.56 190 VAL A N 1
ATOM 1579 C CA . VAL A 1 190 ? -12.282 2.752 -13.167 1.00 95.56 190 VAL A CA 1
ATOM 1580 C C . VAL A 1 190 ? -11.610 3.022 -14.524 1.00 95.56 190 VAL A C 1
ATOM 1582 O O . VAL A 1 190 ? -10.460 2.639 -14.742 1.00 95.56 190 VAL A O 1
ATOM 1585 N N . THR A 1 191 ? -12.306 3.695 -15.443 1.00 90.94 191 THR A N 1
ATOM 1586 C CA . THR A 1 191 ? -11.781 4.007 -16.789 1.00 90.94 191 THR A CA 1
ATOM 1587 C C . THR A 1 191 ? -11.699 5.519 -17.036 1.00 90.94 191 THR A C 1
ATOM 1589 O O . THR A 1 191 ? -11.611 6.296 -16.083 1.00 90.94 191 THR A O 1
ATOM 1592 N N . HIS A 1 192 ? -11.662 5.941 -18.308 1.00 83.81 192 HIS A N 1
ATOM 1593 C CA . HIS A 1 192 ? -11.524 7.336 -18.749 1.00 83.81 192 HIS A CA 1
ATOM 1594 C C . HIS A 1 192 ? -10.238 8.017 -18.262 1.00 83.81 192 HIS A C 1
ATOM 1596 O O . HIS A 1 192 ? -10.280 9.093 -17.676 1.00 83.81 192 HIS A O 1
ATOM 1602 N N . ALA A 1 193 ? -9.092 7.361 -18.482 1.00 78.25 193 ALA A N 1
ATOM 1603 C CA . ALA A 1 193 ? -7.752 7.859 -18.147 1.00 78.25 193 ALA A CA 1
ATOM 1604 C C . ALA A 1 193 ? -7.504 8.182 -16.659 1.00 78.25 193 ALA A C 1
ATOM 1606 O O . ALA A 1 193 ? -6.457 8.718 -16.321 1.00 78.25 193 ALA A O 1
ATOM 1607 N N . ARG A 1 194 ? -8.418 7.812 -15.752 1.00 87.94 194 ARG A N 1
ATOM 1608 C CA . ARG A 1 194 ? -8.247 8.028 -14.306 1.00 87.94 194 ARG A CA 1
ATOM 1609 C C . ARG A 1 194 ? -7.165 7.143 -13.697 1.00 87.94 194 ARG A C 1
ATOM 1611 O O . ARG A 1 194 ? -6.502 7.573 -12.759 1.00 87.94 194 ARG A O 1
ATOM 1618 N N . VAL A 1 195 ? -7.038 5.910 -14.189 1.00 96.88 195 VAL A N 1
ATOM 1619 C CA . VAL A 1 195 ? -6.055 4.909 -13.759 1.00 96.88 195 VAL A CA 1
ATOM 1620 C C . VAL A 1 195 ? -5.722 3.994 -14.935 1.00 96.88 195 VAL A C 1
ATOM 1622 O O . VAL A 1 195 ? -6.615 3.623 -15.699 1.00 96.88 195 VAL A O 1
ATOM 1625 N N . PHE A 1 196 ? -4.463 3.581 -15.041 1.00 97.62 196 PHE A N 1
ATOM 1626 C CA . PHE A 1 196 ? -4.039 2.459 -15.877 1.00 97.62 196 PHE A CA 1
ATOM 1627 C C . PHE A 1 196 ? -3.215 1.454 -15.060 1.00 97.62 196 PHE A C 1
ATOM 1629 O O . PHE A 1 196 ? -2.640 1.782 -14.020 1.00 97.62 196 PHE A O 1
ATOM 1636 N N . SER A 1 197 ? -3.198 0.203 -15.518 1.00 98.06 197 SER A N 1
ATOM 1637 C CA . SER A 1 197 ? -2.401 -0.887 -14.948 1.00 98.06 197 SER A CA 1
ATOM 1638 C C . SER A 1 197 ? -1.143 -1.095 -15.782 1.00 98.06 197 SER A C 1
ATOM 1640 O O . SER A 1 197 ? -1.198 -0.995 -17.003 1.00 98.06 197 SER A O 1
ATOM 1642 N N . MET A 1 198 ? -0.033 -1.413 -15.131 1.00 97.88 198 MET A N 1
ATOM 1643 C CA . MET A 1 198 ? 1.230 -1.789 -15.745 1.00 97.88 198 MET A CA 1
ATOM 1644 C C . MET A 1 198 ? 1.644 -3.170 -15.246 1.00 97.88 198 MET A C 1
ATOM 1646 O O . MET A 1 198 ? 1.768 -3.397 -14.036 1.00 97.88 198 MET A O 1
ATOM 1650 N N . LYS A 1 199 ? 1.888 -4.084 -16.180 1.00 97.69 199 LYS A N 1
ATOM 1651 C CA . LYS A 1 199 ? 2.458 -5.407 -15.912 1.00 97.69 199 LYS A CA 1
ATOM 1652 C C . LYS A 1 199 ? 3.912 -5.413 -16.364 1.00 97.69 199 LYS A C 1
ATOM 1654 O O . LYS A 1 199 ? 4.205 -4.908 -17.441 1.00 97.69 199 LYS A O 1
ATOM 1659 N N . THR A 1 200 ? 4.818 -5.971 -15.569 1.00 97.12 200 THR A N 1
ATOM 1660 C CA . THR A 1 200 ? 6.216 -6.103 -15.992 1.00 97.12 200 THR A CA 1
ATOM 1661 C C . THR A 1 200 ? 6.391 -7.123 -17.102 1.00 97.12 200 THR A C 1
ATOM 1663 O O . THR A 1 200 ? 5.680 -8.128 -17.164 1.00 97.12 200 THR A O 1
ATOM 1666 N N . LEU A 1 201 ? 7.409 -6.888 -17.929 1.00 97.31 201 LEU A N 1
ATOM 1667 C CA . LEU A 1 201 ? 7.891 -7.828 -18.946 1.00 97.31 201 LEU A CA 1
ATOM 1668 C C . LEU A 1 201 ? 8.836 -8.902 -18.367 1.00 97.31 201 LEU A C 1
ATOM 1670 O O . LEU A 1 201 ? 9.299 -9.785 -19.081 1.00 97.31 201 LEU A O 1
ATOM 1674 N N . PHE A 1 202 ? 9.103 -8.842 -17.062 1.00 95.50 202 PHE A N 1
ATOM 1675 C CA . PHE A 1 202 ? 9.932 -9.772 -16.299 1.00 95.50 202 PHE A CA 1
ATOM 1676 C C . PHE A 1 202 ? 9.216 -10.212 -15.013 1.00 95.50 202 PHE A C 1
ATOM 1678 O O . PHE A 1 202 ? 8.201 -9.633 -14.612 1.00 95.50 202 PHE A O 1
ATOM 1685 N N . TYR A 1 203 ? 9.747 -11.243 -14.351 1.00 94.12 203 TYR A N 1
ATOM 1686 C CA . TYR A 1 203 ? 9.234 -11.701 -13.061 1.00 94.12 203 TYR A CA 1
ATOM 1687 C C . TYR A 1 203 ? 9.405 -10.625 -11.979 1.00 94.12 203 TYR A C 1
ATOM 1689 O O . TYR A 1 203 ? 10.512 -10.165 -11.722 1.00 94.12 203 TYR A O 1
ATOM 1697 N N . MET A 1 204 ? 8.309 -10.258 -11.316 1.00 94.25 204 MET A N 1
ATOM 1698 C CA . MET A 1 204 ? 8.288 -9.264 -10.244 1.00 94.25 204 MET A CA 1
ATOM 1699 C C . MET A 1 204 ? 7.919 -9.936 -8.920 1.00 94.25 204 MET A C 1
ATOM 1701 O O . MET A 1 204 ? 6.792 -10.411 -8.750 1.00 94.25 204 MET A O 1
ATOM 1705 N N . SER A 1 205 ? 8.847 -9.924 -7.961 1.00 96.31 205 SER A N 1
ATOM 1706 C CA . SER A 1 205 ? 8.529 -10.235 -6.567 1.00 96.31 205 SER A CA 1
ATOM 1707 C C . SER A 1 205 ? 7.788 -9.067 -5.904 1.00 96.31 205 SER A C 1
ATOM 1709 O O . SER A 1 205 ? 7.799 -7.936 -6.395 1.00 96.31 205 SER A O 1
ATOM 1711 N N . ILE A 1 206 ? 7.172 -9.310 -4.742 1.00 96.06 206 ILE A N 1
ATOM 1712 C CA . ILE A 1 206 ? 6.521 -8.245 -3.958 1.00 96.06 206 ILE A CA 1
ATOM 1713 C C . ILE A 1 206 ? 7.511 -7.119 -3.637 1.00 96.06 206 ILE A C 1
ATOM 1715 O O . ILE A 1 206 ? 7.162 -5.946 -3.761 1.00 96.06 206 ILE A O 1
ATOM 1719 N N . LYS A 1 207 ? 8.744 -7.463 -3.250 1.00 97.44 207 LYS A N 1
ATOM 1720 C CA . LYS A 1 207 ? 9.761 -6.480 -2.868 1.00 97.44 207 LYS A CA 1
ATOM 1721 C C . LYS A 1 207 ? 10.216 -5.661 -4.078 1.00 97.44 207 LYS A C 1
ATOM 1723 O O . LYS A 1 207 ? 10.242 -4.436 -3.991 1.00 97.44 207 LYS A O 1
ATOM 1728 N N . THR A 1 208 ? 10.439 -6.293 -5.232 1.00 97.69 208 THR A N 1
ATOM 1729 C CA . THR A 1 208 ? 10.701 -5.575 -6.491 1.00 97.69 208 THR A CA 1
ATOM 1730 C C . THR A 1 208 ? 9.541 -4.650 -6.860 1.00 97.69 208 THR A C 1
ATOM 1732 O O . THR A 1 208 ? 9.764 -3.492 -7.197 1.00 97.69 208 THR A O 1
ATOM 1735 N N . GLY A 1 209 ? 8.292 -5.115 -6.752 1.00 97.75 209 GLY A N 1
ATOM 1736 C CA . GLY A 1 209 ? 7.110 -4.300 -7.040 1.00 97.75 209 GLY A CA 1
ATOM 1737 C C . GLY A 1 209 ? 7.005 -3.059 -6.151 1.00 97.75 209 GLY A C 1
ATOM 1738 O O . GLY A 1 209 ? 6.740 -1.961 -6.647 1.00 97.75 209 GLY A O 1
ATOM 1739 N N . LEU A 1 210 ? 7.283 -3.208 -4.853 1.00 97.94 210 LEU A N 1
ATOM 1740 C CA . LEU A 1 210 ? 7.346 -2.096 -3.901 1.00 97.94 210 LEU A CA 1
ATOM 1741 C C . LEU A 1 210 ? 8.463 -1.105 -4.252 1.00 97.94 210 LEU A C 1
ATOM 1743 O O . LEU A 1 210 ? 8.205 0.104 -4.288 1.00 97.94 210 LEU A O 1
ATOM 1747 N N . PHE A 1 211 ? 9.662 -1.599 -4.574 1.00 98.38 211 PHE A N 1
ATOM 1748 C CA . PHE A 1 211 ? 10.776 -0.759 -5.016 1.00 98.38 211 PHE A CA 1
ATOM 1749 C C . PHE A 1 211 ? 10.400 0.034 -6.272 1.00 98.38 211 PHE A C 1
ATOM 1751 O O . PHE A 1 211 ? 10.438 1.261 -6.251 1.00 98.38 211 PHE A O 1
ATOM 1758 N N . LEU A 1 212 ? 9.941 -0.641 -7.332 1.00 98.31 212 LEU A N 1
ATOM 1759 C CA . LEU A 1 212 ? 9.574 0.001 -8.597 1.00 98.31 212 LEU A CA 1
ATOM 1760 C C . LEU A 1 212 ? 8.460 1.036 -8.408 1.00 98.31 212 LEU A C 1
ATOM 1762 O O . LEU A 1 212 ? 8.551 2.135 -8.947 1.00 98.31 212 LEU A O 1
ATOM 1766 N N . SER A 1 213 ? 7.437 0.736 -7.598 1.00 97.56 213 SER A N 1
ATOM 1767 C CA . SER A 1 213 ? 6.379 1.710 -7.298 1.00 97.56 213 SER A CA 1
ATOM 1768 C C . SER A 1 213 ? 6.908 2.958 -6.579 1.00 97.56 213 SER A C 1
ATOM 1770 O O . SER A 1 213 ? 6.448 4.065 -6.854 1.00 97.56 213 SER A O 1
ATOM 1772 N N . SER A 1 214 ? 7.924 2.798 -5.724 1.00 96.69 214 SER A N 1
ATOM 1773 C CA . SER A 1 214 ? 8.600 3.912 -5.053 1.00 96.69 214 SER A CA 1
ATOM 1774 C C . SER A 1 214 ? 9.455 4.716 -6.034 1.00 96.69 214 SER A C 1
ATOM 1776 O O . SER A 1 214 ? 9.378 5.945 -6.047 1.00 96.69 214 SER A O 1
ATOM 1778 N N . SER A 1 215 ? 10.200 4.039 -6.913 1.00 97.62 215 SER A N 1
ATOM 1779 C CA . SER A 1 215 ? 10.999 4.664 -7.972 1.00 97.62 215 SER A CA 1
ATOM 1780 C C . SER A 1 215 ? 10.153 5.417 -8.998 1.00 97.62 215 SER A C 1
ATOM 1782 O O . SER A 1 215 ? 10.636 6.383 -9.571 1.00 97.62 215 SER A O 1
ATOM 1784 N N . LEU A 1 216 ? 8.890 5.036 -9.211 1.00 98.19 216 LEU A N 1
ATOM 1785 C CA . LEU A 1 216 ? 7.954 5.717 -10.120 1.00 98.19 216 LEU A CA 1
ATOM 1786 C C . LEU A 1 216 ? 7.340 7.000 -9.538 1.00 98.19 216 LEU A C 1
ATOM 1788 O O . LEU A 1 216 ? 6.623 7.713 -10.239 1.00 98.19 216 LEU A O 1
ATOM 1792 N N . LYS A 1 217 ? 7.610 7.333 -8.271 1.00 94.88 217 LYS A N 1
ATOM 1793 C CA . LYS A 1 217 ? 6.962 8.461 -7.586 1.00 94.88 217 LYS A CA 1
ATOM 1794 C C . LYS A 1 217 ? 7.282 9.828 -8.199 1.00 94.88 217 LYS A C 1
ATOM 1796 O O . LYS A 1 217 ? 6.487 10.749 -8.035 1.00 94.88 217 LYS A O 1
ATOM 1801 N N . PHE A 1 218 ? 8.378 9.949 -8.954 1.00 96.56 218 PHE A N 1
ATOM 1802 C CA . PHE A 1 218 ? 8.716 11.175 -9.688 1.00 96.56 218 PHE A CA 1
ATOM 1803 C C . PHE A 1 218 ? 7.643 11.580 -10.711 1.00 96.56 218 PHE A C 1
ATOM 1805 O O . PHE A 1 218 ? 7.538 12.758 -11.041 1.00 96.56 218 PHE A O 1
ATOM 1812 N N . LEU A 1 219 ? 6.829 10.635 -11.205 1.00 97.31 219 LEU A N 1
ATOM 1813 C CA . LEU A 1 219 ? 5.748 10.933 -12.149 1.00 97.31 219 LEU A CA 1
ATOM 1814 C C . LEU A 1 219 ? 4.736 11.912 -11.544 1.00 97.31 219 LEU A C 1
ATOM 1816 O O . LEU A 1 219 ? 4.207 12.764 -12.253 1.00 97.31 219 LEU A O 1
ATOM 1820 N N . LYS A 1 220 ? 4.517 11.856 -10.226 1.00 95.50 220 LYS A N 1
ATOM 1821 C CA . LYS A 1 220 ? 3.619 12.778 -9.524 1.00 95.50 220 LYS A CA 1
ATOM 1822 C C . LYS A 1 220 ? 4.049 14.244 -9.636 1.00 95.50 220 LYS A C 1
ATOM 1824 O O . LYS A 1 220 ? 3.206 15.131 -9.636 1.00 95.50 220 LYS A O 1
ATOM 1829 N N . GLU A 1 221 ? 5.346 14.498 -9.774 1.00 95.12 221 GLU A N 1
ATOM 1830 C CA . GLU A 1 221 ? 5.879 15.853 -9.959 1.00 95.12 221 GLU A CA 1
ATOM 1831 C C . GLU A 1 221 ? 5.725 16.345 -11.410 1.00 95.12 221 GLU A C 1
ATOM 1833 O O . GLU A 1 221 ? 5.875 17.532 -11.686 1.00 95.12 221 GLU A O 1
ATOM 1838 N N . LYS A 1 222 ? 5.416 15.441 -12.351 1.00 96.00 222 LYS A N 1
ATOM 1839 C CA . LYS A 1 222 ? 5.253 15.749 -13.780 1.00 96.00 222 LYS A CA 1
ATOM 1840 C C . LYS A 1 222 ? 3.802 15.919 -14.211 1.00 96.00 222 LYS A C 1
ATOM 1842 O O . LYS A 1 222 ? 3.545 16.636 -15.176 1.00 96.00 222 LYS A O 1
ATOM 1847 N N . PHE A 1 223 ? 2.865 15.243 -13.549 1.00 95.75 223 PHE A N 1
ATOM 1848 C CA . PHE A 1 223 ? 1.472 15.179 -13.986 1.00 95.75 223 PHE A CA 1
ATOM 1849 C C . PHE A 1 223 ? 0.523 15.850 -12.997 1.00 95.75 223 PHE A C 1
ATOM 1851 O O . PHE A 1 223 ? 0.687 15.787 -11.782 1.00 95.75 223 PHE A O 1
ATOM 1858 N N . ASN A 1 224 ? -0.506 16.492 -13.538 1.00 93.75 224 ASN A N 1
ATOM 1859 C CA . ASN A 1 224 ? -1.532 17.196 -12.777 1.00 93.75 224 ASN A CA 1
ATOM 1860 C C . ASN A 1 224 ? -2.866 17.165 -13.544 1.00 93.75 224 ASN A C 1
ATOM 1862 O O . ASN A 1 224 ? -3.029 16.393 -14.487 1.00 93.75 224 ASN A O 1
ATOM 1866 N N . TYR A 1 225 ? -3.844 17.969 -13.124 1.00 90.19 225 TYR A N 1
ATOM 1867 C CA . TYR A 1 225 ? -5.164 17.979 -13.755 1.00 90.19 225 TYR A CA 1
ATOM 1868 C C . TYR A 1 225 ? -5.126 18.439 -15.223 1.00 90.19 225 TYR A C 1
ATOM 1870 O O . TYR A 1 225 ? -5.783 17.832 -16.066 1.00 90.19 225 TYR A O 1
ATOM 1878 N N . ASP A 1 226 ? -4.322 19.456 -15.533 1.00 93.44 226 ASP A N 1
ATOM 1879 C CA . ASP A 1 226 ? -4.202 20.021 -16.883 1.00 93.44 226 ASP A CA 1
ATOM 1880 C C . ASP A 1 226 ? -3.291 19.166 -17.776 1.00 93.44 226 ASP A C 1
ATOM 1882 O O . ASP A 1 226 ? -3.450 19.111 -18.997 1.00 93.44 226 ASP A O 1
ATOM 1886 N N . TYR A 1 227 ? -2.357 18.439 -17.161 1.00 94.38 227 TYR A N 1
ATOM 1887 C CA . TYR A 1 227 ? -1.458 17.511 -17.830 1.00 94.38 227 TYR A CA 1
ATOM 1888 C C . TYR A 1 227 ? -1.545 16.122 -17.197 1.00 94.38 227 TYR A C 1
ATOM 1890 O O . TYR A 1 227 ? -0.673 15.703 -16.438 1.00 94.38 227 TYR A O 1
ATOM 1898 N N . MET A 1 228 ? -2.623 15.402 -17.519 1.00 96.00 228 MET A N 1
ATOM 1899 C CA . MET A 1 228 ? -2.895 14.082 -16.945 1.00 96.00 228 MET A CA 1
ATOM 1900 C C . MET A 1 228 ? -1.862 13.034 -17.369 1.00 96.00 228 MET A C 1
ATOM 1902 O O . MET A 1 228 ? -1.423 13.006 -18.528 1.00 96.00 228 MET A O 1
ATOM 1906 N N . CYS A 1 229 ? -1.545 12.139 -16.433 1.00 96.88 229 CYS A N 1
ATOM 1907 C CA . CYS A 1 229 ? -0.738 10.946 -16.639 1.00 96.88 229 CYS A CA 1
ATOM 1908 C C . CYS A 1 229 ? -1.554 9.883 -17.384 1.00 96.88 229 CYS A C 1
ATOM 1910 O O . CYS A 1 229 ? -2.501 9.311 -16.844 1.00 96.88 229 CYS A O 1
ATOM 1912 N N . THR A 1 230 ? -1.181 9.603 -18.629 1.00 96.12 230 THR A N 1
ATOM 1913 C CA . THR A 1 230 ? -1.718 8.487 -19.417 1.00 96.12 230 THR A CA 1
ATOM 1914 C C . THR A 1 230 ? -0.618 7.460 -19.649 1.00 96.12 230 THR A C 1
ATOM 1916 O O . THR A 1 230 ? 0.563 7.798 -19.571 1.00 96.12 230 THR A O 1
ATOM 1919 N N . TRP A 1 231 ? -0.984 6.220 -19.991 1.00 96.50 231 TRP A N 1
ATOM 1920 C CA . TRP A 1 231 ? 0.004 5.207 -20.377 1.00 96.50 231 TRP A CA 1
ATOM 1921 C C . TRP A 1 231 ? 0.914 5.699 -21.511 1.00 96.50 231 TRP A C 1
ATOM 1923 O O . TRP A 1 231 ? 2.127 5.578 -21.413 1.00 96.50 231 TRP A O 1
ATOM 1933 N N . GLU A 1 232 ? 0.352 6.322 -22.549 1.00 95.81 232 GLU A N 1
ATOM 1934 C CA . GLU A 1 232 ? 1.120 6.852 -23.683 1.00 95.81 232 GLU A CA 1
ATOM 1935 C C . GLU A 1 232 ? 2.225 7.823 -23.237 1.00 95.81 232 GLU A C 1
ATOM 1937 O O . GLU A 1 232 ? 3.371 7.698 -23.666 1.00 95.81 232 GLU A O 1
ATOM 1942 N N . LYS A 1 233 ? 1.914 8.737 -22.311 1.00 97.25 233 LYS A N 1
ATOM 1943 C CA . LYS A 1 233 ? 2.897 9.681 -21.766 1.00 97.25 233 LYS A CA 1
ATOM 1944 C C . LYS A 1 233 ? 3.882 8.990 -20.827 1.00 97.25 233 LYS A C 1
ATOM 1946 O O . LYS A 1 233 ? 5.085 9.076 -21.041 1.00 97.25 233 LYS A O 1
ATOM 1951 N N . ALA A 1 234 ? 3.377 8.270 -19.824 1.00 97.50 234 ALA A N 1
ATOM 1952 C CA . ALA A 1 234 ? 4.200 7.620 -18.806 1.00 97.50 234 ALA A CA 1
ATOM 1953 C C . ALA A 1 234 ? 5.163 6.590 -19.411 1.00 97.50 234 ALA A C 1
ATOM 1955 O O . ALA A 1 234 ? 6.309 6.506 -18.997 1.00 97.50 234 ALA A O 1
ATOM 1956 N N . SER A 1 235 ? 4.740 5.844 -20.430 1.00 97.44 235 SER A N 1
ATOM 1957 C CA . SER A 1 235 ? 5.563 4.822 -21.086 1.00 97.44 235 SER A CA 1
ATOM 1958 C C . SER A 1 235 ? 6.830 5.385 -21.752 1.00 97.44 235 SER A C 1
ATOM 1960 O O . SER A 1 235 ? 7.818 4.665 -21.900 1.00 97.44 235 SER A O 1
ATOM 1962 N N . ASN A 1 236 ? 6.838 6.674 -22.114 1.00 97.75 236 ASN A N 1
ATOM 1963 C CA . ASN A 1 236 ? 7.997 7.355 -22.696 1.00 97.75 236 ASN A CA 1
ATOM 1964 C C . ASN A 1 236 ? 8.918 8.014 -21.655 1.00 97.75 236 ASN A C 1
ATOM 1966 O O . ASN A 1 236 ? 9.989 8.490 -22.026 1.00 97.75 236 ASN A O 1
ATOM 1970 N N . GLU A 1 237 ? 8.529 8.025 -20.380 1.00 98.12 237 GLU A N 1
ATOM 1971 C CA . GLU A 1 237 ? 9.359 8.520 -19.284 1.00 98.12 237 GLU A CA 1
ATOM 1972 C C . GLU A 1 237 ? 10.467 7.524 -18.913 1.00 98.12 237 GLU A C 1
ATOM 1974 O O . GLU A 1 237 ? 10.382 6.324 -19.196 1.00 98.12 237 GLU A O 1
ATOM 1979 N N . GLU A 1 238 ? 11.509 8.028 -18.250 1.00 98.19 238 GLU A N 1
ATOM 1980 C CA . GLU A 1 238 ? 12.653 7.240 -17.787 1.00 98.19 238 GLU A CA 1
ATOM 1981 C C . GLU A 1 238 ? 12.589 7.025 -16.271 1.00 98.19 238 GLU A C 1
ATOM 1983 O O . GLU A 1 238 ? 12.558 7.985 -15.500 1.00 98.19 238 GLU A O 1
ATOM 1988 N N . ILE A 1 239 ? 12.611 5.766 -15.840 1.00 98.00 239 ILE A N 1
ATOM 1989 C CA . ILE A 1 239 ? 12.777 5.374 -14.439 1.00 98.00 239 ILE A CA 1
ATOM 1990 C C . ILE A 1 239 ? 14.264 5.155 -14.134 1.00 98.00 239 ILE A C 1
ATOM 1992 O O . ILE A 1 239 ? 15.001 4.618 -14.960 1.00 98.00 239 ILE A O 1
ATOM 1996 N N . ILE A 1 240 ? 14.710 5.572 -12.949 1.00 96.94 240 ILE A N 1
ATOM 1997 C CA . ILE A 1 240 ? 16.092 5.377 -12.495 1.00 96.94 240 ILE A CA 1
ATOM 1998 C C . ILE A 1 240 ? 16.141 4.150 -11.585 1.00 96.94 240 ILE A C 1
ATOM 2000 O O . ILE A 1 240 ? 15.430 4.105 -10.577 1.00 96.94 240 ILE A O 1
ATOM 2004 N N . LEU A 1 241 ? 16.964 3.163 -11.942 1.00 97.19 241 LEU A N 1
ATOM 2005 C CA . LEU A 1 241 ? 17.077 1.882 -11.241 1.00 97.19 241 LEU A CA 1
ATOM 2006 C C . LEU A 1 241 ? 18.548 1.515 -10.976 1.00 97.19 241 LEU A C 1
ATOM 2008 O O . LEU A 1 241 ? 19.420 1.925 -11.742 1.00 97.19 241 LEU A O 1
ATOM 2012 N N . PRO A 1 242 ? 18.832 0.762 -9.897 1.00 96.19 242 PRO A N 1
ATOM 2013 C CA . PRO A 1 242 ? 20.165 0.258 -9.601 1.00 96.19 242 PRO A CA 1
ATOM 2014 C C . PRO A 1 242 ? 20.593 -0.773 -10.653 1.00 96.19 242 PRO A C 1
ATOM 2016 O O . PRO A 1 242 ? 19.803 -1.643 -11.033 1.00 96.19 242 PRO A O 1
ATOM 2019 N N . THR A 1 243 ? 21.851 -0.696 -11.082 1.00 94.50 243 THR A N 1
ATOM 2020 C CA . THR A 1 243 ? 22.455 -1.583 -12.085 1.00 94.50 243 THR A CA 1
ATOM 2021 C C . THR A 1 243 ? 23.698 -2.268 -11.514 1.00 94.50 243 THR A C 1
ATOM 2023 O O . THR A 1 243 ? 24.539 -1.639 -10.869 1.00 94.50 243 THR A O 1
ATOM 2026 N N . LYS A 1 244 ? 23.859 -3.557 -11.820 1.00 92.88 244 LYS A N 1
ATOM 2027 C CA . LYS A 1 244 ? 25.050 -4.367 -11.546 1.00 92.88 244 LYS A CA 1
ATOM 2028 C C . LYS A 1 244 ? 25.367 -5.203 -12.782 1.00 92.88 244 LYS A C 1
ATOM 2030 O O . LYS A 1 244 ? 24.520 -5.957 -13.253 1.00 92.88 244 LYS A O 1
ATOM 2035 N N . ASN A 1 245 ? 26.588 -5.074 -13.303 1.00 90.94 245 ASN A N 1
ATOM 2036 C CA . ASN A 1 245 ? 27.036 -5.754 -14.527 1.00 90.94 245 ASN A CA 1
ATOM 2037 C C . ASN A 1 245 ? 26.087 -5.520 -15.721 1.00 90.94 245 ASN A C 1
ATOM 2039 O O . ASN A 1 245 ? 25.625 -6.481 -16.334 1.00 90.94 245 ASN A O 1
ATOM 2043 N N . GLU A 1 246 ? 25.754 -4.251 -15.996 1.00 89.94 246 GLU A N 1
ATOM 2044 C CA . GLU A 1 246 ? 24.889 -3.825 -17.121 1.00 89.94 246 GLU A CA 1
ATOM 2045 C C . GLU A 1 246 ? 23.458 -4.402 -17.088 1.00 89.94 246 GLU A C 1
ATOM 2047 O O . GLU A 1 246 ? 22.739 -4.409 -18.086 1.00 89.94 246 GLU A O 1
ATOM 2052 N N . LYS A 1 247 ? 23.025 -4.915 -15.931 1.00 93.94 247 LYS A N 1
ATOM 2053 C CA . LYS A 1 247 ? 21.669 -5.418 -15.700 1.00 93.94 247 LYS A CA 1
ATOM 2054 C C . LYS A 1 247 ? 21.079 -4.803 -14.444 1.00 93.94 247 LYS A C 1
ATOM 2056 O O . LYS A 1 247 ? 21.798 -4.484 -13.501 1.00 93.94 247 LYS A O 1
ATOM 2061 N N . ILE A 1 248 ? 19.754 -4.699 -14.415 1.00 96.50 248 ILE A N 1
ATOM 2062 C CA . ILE A 1 248 ? 19.011 -4.244 -13.239 1.00 96.50 248 ILE A CA 1
ATOM 2063 C C . ILE A 1 248 ? 19.357 -5.131 -12.031 1.00 96.50 248 ILE A C 1
ATOM 2065 O O . ILE A 1 248 ? 19.227 -6.356 -12.089 1.00 96.50 248 ILE A O 1
ATOM 2069 N N . ASP A 1 249 ? 19.774 -4.507 -10.929 1.00 96.81 249 ASP A N 1
ATOM 2070 C CA . ASP A 1 249 ? 20.152 -5.192 -9.691 1.00 96.81 249 ASP A CA 1
ATOM 2071 C C . ASP A 1 249 ? 18.913 -5.486 -8.827 1.00 96.81 249 ASP A C 1
ATOM 2073 O O . ASP A 1 249 ? 18.612 -4.796 -7.847 1.00 96.81 249 ASP A O 1
ATOM 2077 N N . PHE A 1 250 ? 18.152 -6.512 -9.221 1.00 96.69 250 PHE A N 1
ATOM 2078 C CA . PHE A 1 250 ? 16.965 -6.949 -8.478 1.00 96.69 250 PHE A CA 1
ATOM 2079 C C . PHE A 1 250 ? 17.300 -7.429 -7.061 1.00 96.69 250 PHE A C 1
ATOM 2081 O O . PHE A 1 250 ? 16.515 -7.198 -6.144 1.00 96.69 250 PHE A O 1
ATOM 2088 N N . GLU A 1 251 ? 18.467 -8.045 -6.865 1.00 96.31 251 GLU A N 1
ATOM 2089 C CA . GLU A 1 251 ? 18.933 -8.514 -5.557 1.00 96.31 251 GLU A CA 1
ATOM 2090 C C . GLU A 1 251 ? 19.076 -7.339 -4.579 1.00 96.31 251 GLU A C 1
ATOM 2092 O O . GLU A 1 251 ? 18.561 -7.389 -3.457 1.00 96.31 251 GLU A O 1
ATOM 2097 N N . PHE A 1 252 ? 19.696 -6.239 -5.022 1.00 96.25 252 PHE A N 1
ATOM 2098 C CA . PHE A 1 252 ? 19.778 -5.016 -4.229 1.00 96.25 252 PHE A CA 1
ATOM 2099 C C . PHE A 1 252 ? 18.393 -4.432 -3.925 1.00 96.25 252 PHE A C 1
ATOM 2101 O O . PHE A 1 252 ? 18.129 -4.081 -2.773 1.00 96.25 252 PHE A O 1
ATOM 2108 N N . MET A 1 253 ? 17.492 -4.352 -4.915 1.00 97.50 253 MET A N 1
ATOM 2109 C CA . MET A 1 253 ? 16.128 -3.839 -4.699 1.00 97.50 253 MET A CA 1
ATOM 2110 C C . MET A 1 253 ? 15.391 -4.624 -3.612 1.00 97.50 253 MET A C 1
ATOM 2112 O O . MET A 1 253 ? 14.775 -4.037 -2.720 1.00 97.50 253 MET A O 1
ATOM 2116 N N . GLU A 1 254 ? 15.443 -5.955 -3.685 1.00 97.81 254 GLU A N 1
ATOM 2117 C CA . GLU A 1 254 ? 14.771 -6.826 -2.725 1.00 97.81 254 GLU A CA 1
ATOM 2118 C C . GLU A 1 254 ? 15.390 -6.724 -1.333 1.00 97.81 254 GLU A C 1
ATOM 2120 O O . GLU A 1 254 ? 14.659 -6.604 -0.346 1.00 97.81 254 GLU A O 1
ATOM 2125 N N . THR A 1 255 ? 16.722 -6.713 -1.255 1.00 97.75 255 THR A N 1
ATOM 2126 C CA . THR A 1 255 ? 17.466 -6.577 0.004 1.00 97.75 255 THR A CA 1
ATOM 2127 C C . THR A 1 255 ? 17.159 -5.244 0.678 1.00 97.75 255 THR A C 1
ATOM 2129 O O . THR A 1 255 ? 16.850 -5.208 1.869 1.00 97.75 255 THR A O 1
ATOM 2132 N N . LEU A 1 256 ? 17.146 -4.146 -0.083 1.00 97.62 256 LEU A N 1
ATOM 2133 C CA . LEU A 1 256 ? 16.830 -2.825 0.450 1.00 97.62 256 LEU A CA 1
ATOM 2134 C C . LEU A 1 256 ? 15.393 -2.754 0.982 1.00 97.62 256 LEU A C 1
ATOM 2136 O O . LEU A 1 256 ? 15.176 -2.260 2.086 1.00 97.62 256 LEU A O 1
ATOM 2140 N N . ILE A 1 257 ? 14.406 -3.254 0.231 1.00 97.50 257 ILE A N 1
ATOM 2141 C CA . ILE A 1 257 ? 13.010 -3.257 0.696 1.00 97.50 257 ILE A CA 1
ATOM 2142 C C . ILE A 1 257 ? 12.846 -4.137 1.937 1.00 97.50 257 ILE A C 1
ATOM 2144 O O . ILE A 1 257 ? 12.118 -3.750 2.848 1.00 97.50 257 ILE A O 1
ATOM 2148 N N . SER A 1 258 ? 13.549 -5.270 2.006 1.00 96.81 258 SER A N 1
ATOM 2149 C CA . SER A 1 258 ? 13.606 -6.114 3.206 1.00 96.81 258 SER A CA 1
ATOM 2150 C C . SER A 1 258 ? 14.106 -5.322 4.420 1.00 96.81 258 SER A C 1
ATOM 2152 O O . SER A 1 258 ? 13.431 -5.264 5.448 1.00 96.81 258 SER A O 1
ATOM 2154 N N . ALA A 1 259 ? 15.229 -4.616 4.263 1.00 97.12 259 ALA A N 1
ATOM 2155 C CA . ALA A 1 259 ? 15.821 -3.791 5.309 1.00 97.12 259 ALA A CA 1
ATOM 2156 C C . ALA A 1 259 ? 14.873 -2.669 5.773 1.00 97.12 259 ALA A C 1
ATOM 2158 O O . ALA A 1 259 ? 14.658 -2.476 6.969 1.00 97.12 259 ALA A O 1
ATOM 2159 N N . VAL A 1 260 ? 14.243 -1.960 4.829 1.00 95.94 260 VAL A N 1
ATOM 2160 C CA . VAL A 1 260 ? 13.274 -0.893 5.130 1.00 95.94 260 VAL A CA 1
ATOM 2161 C C . VAL A 1 260 ? 12.048 -1.446 5.860 1.00 95.94 260 VAL A C 1
ATOM 2163 O O . VAL A 1 260 ? 11.594 -0.833 6.823 1.00 95.94 260 VAL A O 1
ATOM 2166 N N . GLN A 1 261 ? 11.525 -2.609 5.457 1.00 95.19 261 GLN A N 1
ATOM 2167 C CA . GLN A 1 261 ? 10.409 -3.260 6.152 1.00 95.19 261 GLN A CA 1
ATOM 2168 C C . GLN A 1 261 ? 10.757 -3.561 7.613 1.00 95.19 261 GLN A C 1
ATOM 2170 O O . GLN A 1 261 ? 9.966 -3.233 8.498 1.00 95.19 261 GLN A O 1
ATOM 2175 N N . LYS A 1 262 ? 11.952 -4.109 7.867 1.00 96.12 262 LYS A N 1
ATOM 2176 C CA . LYS A 1 262 ? 12.454 -4.384 9.221 1.00 96.12 262 LYS A CA 1
ATOM 2177 C C . LYS A 1 262 ? 12.578 -3.117 10.066 1.00 96.12 262 LYS A C 1
ATOM 2179 O O . LYS A 1 262 ? 12.138 -3.098 11.212 1.00 96.12 262 LYS A O 1
ATOM 2184 N N . LEU A 1 263 ? 13.108 -2.037 9.491 1.00 95.25 263 LEU A N 1
ATOM 2185 C CA . LEU A 1 263 ? 13.220 -0.753 10.186 1.00 95.25 263 LEU A CA 1
ATOM 2186 C C . LEU A 1 263 ? 11.854 -0.162 10.551 1.00 95.25 263 LEU A C 1
ATOM 2188 O O . LEU A 1 263 ? 11.681 0.320 11.664 1.00 95.25 263 LEU A O 1
ATOM 2192 N N . VAL A 1 264 ? 10.884 -0.217 9.634 1.00 93.94 264 VAL A N 1
ATOM 2193 C CA . VAL A 1 264 ? 9.547 0.358 9.850 1.00 93.94 264 VAL A CA 1
ATOM 2194 C C . VAL A 1 264 ? 8.726 -0.464 10.844 1.00 93.94 264 VAL A C 1
ATOM 2196 O O . VAL A 1 264 ? 7.974 0.106 11.631 1.00 93.94 264 VAL A O 1
ATOM 2199 N N . ILE A 1 265 ? 8.841 -1.795 10.818 1.00 94.50 265 ILE A N 1
ATOM 2200 C CA . ILE A 1 265 ? 8.020 -2.661 11.672 1.00 94.50 265 ILE A CA 1
ATOM 2201 C C . ILE A 1 265 ? 8.540 -2.753 13.112 1.00 94.50 265 ILE A C 1
ATOM 2203 O O . ILE A 1 265 ? 7.773 -3.102 14.008 1.00 94.50 265 ILE A O 1
ATOM 2207 N N . LYS A 1 266 ? 9.812 -2.407 13.348 1.00 94.81 266 LYS A N 1
ATOM 2208 C CA . LYS A 1 266 ? 10.487 -2.518 14.647 1.00 94.81 266 LYS A CA 1
ATOM 2209 C C . LYS A 1 266 ? 9.678 -1.926 15.801 1.00 94.81 266 LYS A C 1
ATOM 2211 O O . LYS A 1 266 ? 9.410 -2.632 16.770 1.00 94.81 266 LYS A O 1
ATOM 2216 N N . ASP A 1 267 ? 9.255 -0.670 15.685 1.00 92.62 267 ASP A N 1
ATOM 2217 C CA . ASP A 1 267 ? 8.552 0.023 16.772 1.00 92.62 267 ASP A CA 1
ATOM 2218 C C . ASP A 1 267 ? 7.190 -0.624 17.072 1.00 92.62 267 ASP A C 1
ATOM 2220 O O . ASP A 1 267 ? 6.758 -0.680 18.223 1.00 92.62 267 ASP A O 1
ATOM 2224 N N . VAL A 1 268 ? 6.529 -1.174 16.046 1.00 92.31 268 VAL A N 1
ATOM 2225 C CA . VAL A 1 268 ? 5.252 -1.892 16.188 1.00 92.31 268 VAL A CA 1
ATOM 2226 C C . VAL A 1 268 ? 5.451 -3.217 16.917 1.00 92.31 268 VAL A C 1
ATOM 2228 O O . VAL A 1 268 ? 4.673 -3.531 17.816 1.00 92.31 268 VAL A O 1
ATOM 2231 N N . VAL A 1 269 ? 6.489 -3.979 16.558 1.00 92.75 269 VAL A N 1
ATOM 2232 C CA . VAL A 1 269 ? 6.820 -5.254 17.218 1.00 92.75 269 VAL A CA 1
ATOM 2233 C C . VAL A 1 269 ? 7.171 -5.008 18.683 1.00 92.75 269 VAL A C 1
ATOM 2235 O O . VAL A 1 269 ? 6.582 -5.629 19.562 1.00 92.75 269 VAL A O 1
ATOM 2238 N N . GLN A 1 270 ? 8.049 -4.040 18.959 1.00 93.19 270 GLN A N 1
ATOM 2239 C CA . GLN A 1 270 ? 8.449 -3.697 20.327 1.00 93.19 270 GLN A CA 1
ATOM 2240 C C . GLN A 1 270 ? 7.259 -3.246 21.180 1.00 93.19 270 GLN A C 1
ATOM 2242 O O . GLN A 1 270 ? 7.126 -3.664 22.330 1.00 93.19 270 GLN A O 1
ATOM 2247 N N . TRP A 1 271 ? 6.370 -2.423 20.619 1.00 92.38 271 TRP A N 1
ATOM 2248 C CA . TRP A 1 271 ? 5.149 -2.009 21.303 1.00 92.38 271 TRP A CA 1
ATOM 2249 C C . TRP A 1 271 ? 4.209 -3.191 21.583 1.00 92.38 271 TRP A C 1
ATOM 2251 O O . TRP A 1 271 ? 3.660 -3.287 22.682 1.00 92.38 271 TRP A O 1
ATOM 2261 N N . ALA A 1 272 ? 4.032 -4.098 20.616 1.00 90.19 272 ALA A N 1
ATOM 2262 C CA . ALA A 1 272 ? 3.190 -5.280 20.780 1.00 90.19 272 ALA A CA 1
ATOM 2263 C C . ALA A 1 272 ? 3.734 -6.200 21.885 1.00 90.19 272 ALA A C 1
ATOM 2265 O O . ALA A 1 272 ? 2.981 -6.574 22.785 1.00 90.19 272 ALA A O 1
ATOM 2266 N N . ASP A 1 273 ? 5.040 -6.478 21.881 1.00 90.19 273 ASP A N 1
ATOM 2267 C CA . ASP A 1 273 ? 5.695 -7.312 22.894 1.00 90.19 273 ASP A CA 1
ATOM 2268 C C . ASP A 1 273 ? 5.542 -6.705 24.306 1.00 90.19 273 ASP A C 1
ATOM 2270 O O . ASP A 1 273 ? 5.131 -7.402 25.239 1.00 90.19 273 ASP A O 1
ATOM 2274 N N . GLN A 1 274 ? 5.754 -5.389 24.458 1.00 91.06 274 GLN A N 1
ATOM 2275 C CA . GLN A 1 274 ? 5.536 -4.674 25.728 1.00 91.06 274 GLN A CA 1
ATOM 2276 C C . GLN A 1 274 ? 4.085 -4.784 26.216 1.00 91.06 274 GLN A C 1
ATOM 2278 O O . GLN A 1 274 ? 3.824 -4.998 27.403 1.00 91.06 274 GLN A O 1
ATOM 2283 N N . LYS A 1 275 ? 3.112 -4.641 25.308 1.00 88.69 275 LYS A N 1
ATOM 2284 C CA . LYS A 1 275 ? 1.688 -4.755 25.646 1.00 88.69 275 LYS A CA 1
ATOM 2285 C C . LYS A 1 275 ? 1.305 -6.167 26.078 1.00 88.69 275 LYS A C 1
ATOM 2287 O O . LYS A 1 275 ? 0.519 -6.320 27.017 1.00 88.69 275 LYS A O 1
ATOM 2292 N N . ILE A 1 276 ? 1.875 -7.187 25.443 1.00 86.00 276 ILE A N 1
ATOM 2293 C CA . ILE A 1 276 ? 1.675 -8.590 25.822 1.00 86.00 276 ILE A CA 1
ATOM 2294 C C . ILE A 1 276 ? 2.241 -8.852 27.221 1.00 86.00 276 ILE A C 1
ATOM 2296 O O . ILE A 1 276 ? 1.571 -9.485 28.039 1.00 86.00 276 ILE A O 1
ATOM 2300 N N . GLU A 1 277 ? 3.444 -8.359 27.516 1.00 87.00 277 GLU A N 1
ATOM 2301 C CA . GLU A 1 277 ? 4.090 -8.546 28.819 1.00 87.00 277 GLU A CA 1
ATOM 2302 C C . GLU A 1 277 ? 3.283 -7.912 29.960 1.00 87.00 277 GLU A C 1
ATOM 2304 O O . GLU A 1 277 ? 2.968 -8.589 30.941 1.00 87.00 277 GLU A O 1
ATOM 2309 N N . LEU A 1 278 ? 2.849 -6.658 29.792 1.00 84.19 278 LEU A N 1
ATOM 2310 C CA . LEU A 1 278 ? 1.988 -5.976 30.765 1.00 84.19 278 LEU A CA 1
ATOM 2311 C C . LEU A 1 278 ? 0.669 -6.728 30.994 1.00 84.19 278 LEU A C 1
ATOM 2313 O O . LEU A 1 278 ? 0.209 -6.853 32.128 1.00 84.19 278 LEU A O 1
ATOM 2317 N N . THR A 1 279 ? 0.069 -7.265 29.929 1.00 76.75 279 THR A N 1
ATOM 2318 C CA . THR A 1 279 ? -1.190 -8.017 30.032 1.00 76.75 279 THR A CA 1
ATOM 2319 C C . THR A 1 279 ? -1.001 -9.315 30.822 1.00 76.75 279 THR A C 1
ATOM 2321 O O . THR A 1 279 ? -1.839 -9.650 31.656 1.00 76.75 279 THR A O 1
ATOM 2324 N N . LYS A 1 280 ? 0.123 -10.021 30.632 1.00 76.94 280 LYS A N 1
ATOM 2325 C CA . LYS A 1 280 ? 0.453 -11.234 31.4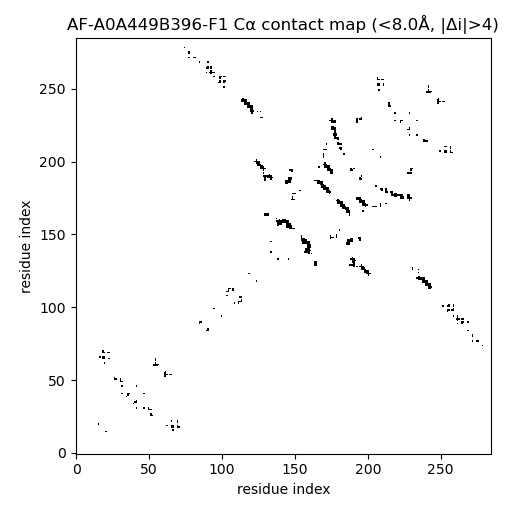04 1.00 76.94 280 LYS A CA 1
ATOM 2326 C C . LYS A 1 280 ? 0.634 -10.943 32.895 1.00 76.94 280 LYS A C 1
ATOM 2328 O O . LYS A 1 280 ? 0.156 -11.722 33.712 1.00 76.94 280 LYS A O 1
ATOM 2333 N N . GLN A 1 281 ? 1.277 -9.828 33.244 1.00 73.38 281 GLN A N 1
ATOM 2334 C CA . GLN A 1 281 ? 1.484 -9.425 34.641 1.00 73.38 281 GLN A CA 1
ATOM 2335 C C . GLN A 1 281 ? 0.162 -9.111 35.358 1.00 73.38 281 GLN A C 1
ATOM 2337 O O . GLN A 1 281 ? 0.001 -9.467 36.520 1.00 73.38 281 GLN A O 1
ATOM 2342 N N . ILE A 1 282 ? -0.801 -8.499 34.660 1.00 65.69 282 ILE A N 1
ATOM 2343 C CA . ILE A 1 282 ? -2.123 -8.165 35.216 1.00 65.69 282 ILE A CA 1
ATOM 2344 C C . ILE A 1 282 ? -2.986 -9.416 35.441 1.00 65.69 282 ILE A C 1
ATOM 2346 O O . ILE A 1 282 ? -3.774 -9.441 36.375 1.00 65.69 282 ILE A O 1
ATOM 2350 N N . VAL A 1 283 ? -2.850 -10.452 34.606 1.00 59.00 283 VAL A N 1
ATOM 2351 C CA . VAL A 1 283 ? -3.614 -11.711 34.740 1.00 59.00 283 VAL A CA 1
ATOM 2352 C C . VAL A 1 283 ? -3.046 -12.626 35.840 1.00 59.00 283 VAL A C 1
ATOM 2354 O O . VAL A 1 283 ? -3.735 -13.533 36.298 1.00 59.00 283 VAL A O 1
ATOM 2357 N N . GLN A 1 284 ? -1.799 -12.405 36.270 1.00 52.91 284 GLN A N 1
ATOM 2358 C CA . GLN A 1 284 ? -1.140 -13.165 37.343 1.00 52.91 284 GLN A CA 1
ATOM 2359 C C . GLN A 1 284 ? -1.300 -12.542 38.747 1.00 52.91 284 GLN A C 1
ATOM 2361 O O . GLN A 1 284 ? -0.827 -13.141 39.713 1.00 52.91 284 GLN A O 1
ATOM 2366 N N . GLN A 1 285 ? -1.940 -11.371 38.864 1.00 38.69 285 GLN A N 1
ATOM 2367 C CA . GLN A 1 285 ? -2.323 -10.724 40.132 1.00 38.69 285 GLN A CA 1
ATOM 2368 C C . GLN A 1 285 ? -3.799 -10.964 40.445 1.00 38.69 285 GLN A C 1
ATOM 2370 O O . GLN A 1 285 ? -4.107 -11.130 41.646 1.00 38.69 285 GLN A O 1
#

Solvent-accessible surface area (backbone atoms only — not comparable to full-atom values): 16139 Å² total; per-residue (Å²): 132,91,72,80,82,83,83,83,82,73,90,62,101,64,90,72,53,74,44,44,48,54,51,53,53,51,52,52,45,56,62,45,59,80,72,38,45,95,95,42,67,80,45,67,84,55,57,76,69,63,78,78,90,73,63,61,57,96,88,38,76,34,61,67,57,44,39,49,52,45,51,52,52,50,52,52,53,52,52,52,49,51,52,47,32,56,78,70,59,56,66,66,41,77,71,50,74,66,23,50,49,38,49,42,34,73,70,56,43,91,90,39,91,69,48,72,45,78,40,47,37,51,83,47,35,49,75,45,73,46,80,42,76,67,48,77,91,55,52,73,72,38,77,40,40,31,38,44,58,59,75,63,77,74,10,49,78,46,14,28,68,72,94,58,58,73,42,69,43,68,27,35,36,34,17,21,43,19,55,44,39,56,34,87,53,58,31,30,40,26,34,90,61,32,30,38,39,31,36,60,81,59,94,66,52,73,40,41,36,50,44,52,25,59,53,42,44,65,41,36,82,73,20,37,91,92,47,56,33,37,64,80,61,52,33,71,37,71,41,69,44,50,41,52,92,95,37,76,32,58,68,57,39,32,37,34,43,52,33,51,51,20,63,68,38,38,65,56,48,55,50,49,53,52,53,52,52,54,52,53,57,62,76,74,108

Mean predicted aligned error: 7.52 Å

Nearest PDB structures (foldseek):
  1ydx-assembly1_A  TM=5.058E-01  e=3.455E-08  Mycoplasmoides genitalium
  7eew-assembly1_A  TM=4.807E-01  e=2.042E-05  Vibrio vulnificus YJ016
  5ybb-assembly1_G  TM=4.363E-01  e=6.587E-05  Caldanaerobacter subterraneus subsp. tengcongensis MB4
  3okg-assembly3_A  TM=4.251E-01  e=6.984E-05  Caldanaerobacter subterraneus subsp. 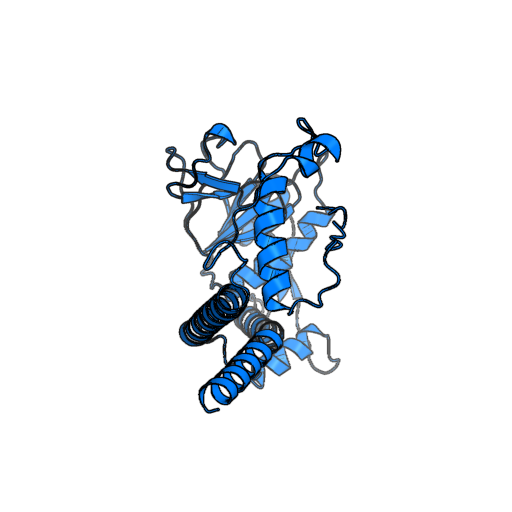tengcongensis MB4
  8hqo-assembly1_R  TM=1.430E-01  e=3.267E-02  Escherichia phage DT57C

Radius of gyration: 24.89 Å; Cα contacts (8 Å, |Δi|>4): 386; chains: 1; bounding box: 64×38×64 Å

Organism: NCBI:txid171281

Sequence (285 aa):
MFFPSISIDFIEDRKFTNNQYLFFISIIRNAIYEKYSWNNKSHWSKVKKEKILLPTIEGKIDYKFIDNFIKELEAQRIAELEAYLTATGLKDFNLTKEEDLAIRRLLNDKSLSLNWEKYKIKDLFEGFNGNFDIQKKHINNKGIFVVSSGLTNNGIIGKTDVNAKVFNKNTITIDMFGNAFYRNFDYKMVTHARVFSMKTLFYMSIKTGLFLSSSLKFLKEKFNYDYMCTWEKASNEEIILPTKNEKIDFEFMETLISAVQKLVIKDVVQWADQKIELTKQIVQQ

Foldseek 3Di:
DDDDDDDDDDPDPDDADPLLVVVVCVQLCVQQVVPADPVRHDDPVNSVPTDTDADDDPPHGDSVCSNVVSLVVVVVVLVVVVVVCVVVVLLDLDADPLLVLLVCCVVCPVVHDWDKDKDQLLVWKDKAFKDDADDPVQAPQDAFWEAFADDPVLRTPHDGPPDIDKDAAQKWKAAQLQQIDHGRGIHHYGGDRGMMIIHTPDDADPLNSVLVNVQSSVSNVVGDDVRTDHCVVSSRDIGMATDDPNHGPVVSSNSNSVNVSSVVCVVVSVVSVVVVVVSVVVVVD

Secondary structure (DSSP, 8-state):
----------SS-----HHHHHHHHHHHHHHHHTT-BTTB---HHHHTT------EETTEE-HHHHHHHHHHHHHHHHHHHHHHHHHTTTT--PPPHHHHHHHHHHTT-TTS--EEEEEEHHHHEEEE--SS---GGG--S-SEEEE-SSSGGGGEEEEE-S--PPBPSSEEEEETT--EEEE-S-EEE--TTSEEEEEESS---HHHHHHHHHHGGGGGGT--SSS---HHHHHTSEEEEEEETTEE-HHHHHHHHHHHHHHHHHHHHHHHHHHHHHHHHHHT-